Protein AF-A0A1L7WSB8-F1 (afdb_monomer)

InterPro domains:
  IPR008427 Extracellular membrane protein, CFEM domain [PF05730] (36-94)
  IPR008427 Extracellular membrane protein, CFEM domain [PF05730] (126-187)
  IPR008427 Extracellular membrane protein, CFEM domain [PS52012] (100-213)

Organism: NCBI:txid576137

Solvent-accessible surface area (backbone atoms only — not comparable to full-atom values): 19542 Å² total; per-residue (Å²): 137,85,86,84,82,84,80,83,81,80,81,77,82,74,79,77,73,81,77,71,80,80,69,64,62,64,62,86,73,38,89,79,74,56,57,68,54,46,46,66,71,20,50,54,56,47,35,76,75,41,102,30,56,85,62,37,62,63,47,54,24,52,33,48,72,58,45,35,50,39,27,34,37,24,42,76,76,32,66,86,48,50,48,63,48,47,54,45,50,40,53,56,21,48,75,72,76,36,64,48,52,52,54,60,63,54,31,33,49,46,21,58,50,49,60,63,63,44,32,87,66,43,48,69,79,42,59,65,47,36,22,78,72,14,48,57,56,47,38,63,71,64,71,35,54,73,59,37,49,64,51,59,30,50,34,46,68,55,48,41,53,32,26,17,39,25,35,58,60,36,60,76,77,53,53,62,54,48,49,53,52,50,47,52,48,28,40,48,62,60,57,39,61,60,53,58,54,72,68,54,38,52,52,31,10,58,64,33,52,62,79,71,77,76,75,80,77,80,74,88,75,88,82,84,84,89,85,92,78,94,74,93,75,88,80,81,83,80,83,79,84,80,82,84,88,83,87,88,81,87,83,90,79,89,79,90,78,89,85,79,90,81,81,85,81,91,79,88,79,80,93,78,91,79,87,80,76,94,80,82,90,78,83,93,79,87,82,84,77,89,90,83,65,71,72,65,58,59,60,56,57,64,64,64,75,75,115

Secondary structure (DSSP, 8-state):
------------------------GGGGG-BTTB-HHIIIIIIHHHHHHSS--TT-HHHHHH-HHHHHHHHHHHHHHSTTTHHHHHHHHHHHHHHTT---SS-HHHHHHHTTHHHHTTSTTGGGGS-HHHIIIIIHHHHHHTT--TT-HHHHHH-HHHHHHHHHHHHHHS-HHHHHHHHHHHHHHHHHTT-PPPSS-HHHHHHHHHHHT--------------------------------------------------------------------S-------------SSHHHHHHHHHHHTT-

Sequence (307 aa):
MRATAQVLAVAALFSVAN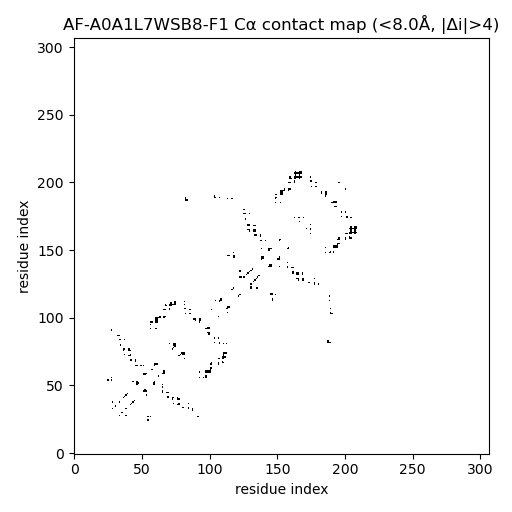SAPATDPTSFWQSGFYDTCAITNCFVPITNSYPCEINDNSCVCTTSGFVSQVASCLATSCSPIVASTYNTYSSNCASTGYGLALTKTQFLSAAGALETWLSANFWNFYPACANTGCLSPLTAESGCDISNNECVCSNATLMTSMAGCIGKACSSTSISGTYSLYQTACSSNGGYSIALTSAQWEAAAGSGSGSGTVTSSIASSSGSTVVQVAGTSKTTSAGTTFSTPVPSSADTSASSSTTAQNSTPSTTPSSGGGGFTEDQKIALGVGLGMGLPAIVLAAVGICYKRN

Structure (mmCIF, N/CA/C/O backbone):
data_AF-A0A1L7WSB8-F1
#
_entry.id   AF-A0A1L7WSB8-F1
#
loop_
_atom_site.group_PDB
_atom_site.id
_atom_site.type_symbol
_atom_site.label_atom_id
_atom_site.label_alt_id
_atom_site.label_comp_id
_atom_site.label_asym_id
_atom_site.label_entity_id
_atom_site.label_seq_id
_atom_site.pdbx_PDB_ins_code
_atom_site.Cartn_x
_atom_site.Cartn_y
_atom_site.Cartn_z
_atom_site.occupancy
_atom_site.B_iso_or_equiv
_atom_site.auth_seq_id
_atom_site.auth_comp_id
_atom_site.auth_asym_id
_atom_site.auth_atom_id
_atom_site.pdbx_PDB_model_num
ATOM 1 N N . MET A 1 1 ? 44.223 -45.015 -29.137 1.00 39.81 1 MET A N 1
ATOM 2 C CA . MET A 1 1 ? 43.339 -44.628 -30.258 1.00 39.81 1 MET A CA 1
ATOM 3 C C . MET A 1 1 ? 41.894 -44.688 -29.784 1.00 39.81 1 MET A C 1
ATOM 5 O O . MET A 1 1 ? 41.527 -45.685 -29.186 1.00 39.81 1 MET A O 1
ATOM 9 N N . ARG A 1 2 ? 41.139 -43.615 -30.068 1.00 38.44 2 ARG A N 1
ATOM 10 C CA . ARG A 1 2 ? 39.679 -43.416 -29.936 1.00 38.44 2 ARG A CA 1
ATOM 11 C C . ARG A 1 2 ? 39.066 -43.454 -28.527 1.00 38.44 2 ARG A C 1
ATOM 13 O O . ARG A 1 2 ? 38.568 -44.472 -28.072 1.00 38.44 2 ARG A O 1
ATOM 20 N N . ALA A 1 3 ? 39.017 -42.269 -27.915 1.00 40.44 3 ALA A N 1
ATOM 21 C CA . ALA A 1 3 ? 37.996 -41.897 -26.941 1.00 40.44 3 ALA A CA 1
ATOM 22 C C . ALA A 1 3 ? 36.768 -41.363 -27.704 1.00 40.44 3 ALA A C 1
ATOM 24 O O . ALA A 1 3 ? 36.882 -40.413 -28.477 1.00 40.44 3 ALA A O 1
ATOM 25 N N . THR A 1 4 ? 35.615 -42.003 -27.534 1.00 51.44 4 THR A N 1
ATOM 26 C CA . THR A 1 4 ? 34.315 -41.558 -28.055 1.00 51.44 4 THR A CA 1
ATOM 27 C C . THR A 1 4 ? 33.678 -40.591 -27.061 1.00 51.44 4 THR A C 1
ATOM 29 O O . THR A 1 4 ? 33.310 -40.989 -25.960 1.00 51.44 4 THR A O 1
ATOM 32 N N . ALA A 1 5 ? 33.557 -39.324 -27.456 1.00 43.62 5 ALA A N 1
ATOM 33 C CA . ALA A 1 5 ? 32.806 -38.303 -26.737 1.00 43.62 5 ALA A CA 1
ATOM 34 C C . ALA A 1 5 ? 31.305 -38.449 -27.040 1.00 43.62 5 ALA A C 1
ATOM 36 O O . ALA A 1 5 ? 30.899 -38.416 -28.201 1.00 43.62 5 ALA A O 1
ATOM 37 N N . GLN A 1 6 ? 30.486 -38.609 -26.000 1.00 46.06 6 GLN A N 1
ATOM 38 C CA . GLN A 1 6 ? 29.035 -38.457 -26.086 1.00 46.06 6 GLN A CA 1
ATOM 39 C C . GLN A 1 6 ? 28.695 -36.971 -25.945 1.00 46.06 6 GLN A C 1
ATOM 41 O O . GLN A 1 6 ? 28.886 -36.380 -24.886 1.00 46.06 6 GLN A O 1
ATOM 46 N N . VAL A 1 7 ? 28.202 -36.366 -27.025 1.00 38.94 7 VAL A N 1
ATOM 47 C CA . VAL A 1 7 ? 27.573 -35.043 -27.005 1.00 38.94 7 VAL A CA 1
ATOM 48 C C . VAL A 1 7 ? 26.094 -35.260 -26.691 1.00 38.94 7 VAL A C 1
ATOM 50 O O . VAL A 1 7 ? 25.344 -35.744 -27.536 1.00 38.94 7 VAL A O 1
ATOM 53 N N . LEU A 1 8 ? 25.683 -34.945 -25.461 1.00 40.56 8 LEU A N 1
ATOM 54 C CA . LEU A 1 8 ? 24.271 -34.842 -25.096 1.00 40.56 8 LEU A CA 1
ATOM 55 C C . LEU A 1 8 ? 23.706 -33.559 -25.723 1.00 40.56 8 LEU A C 1
ATOM 57 O O . LEU A 1 8 ? 24.042 -32.452 -25.305 1.00 40.56 8 LEU A O 1
ATOM 61 N N . ALA A 1 9 ? 22.846 -33.711 -26.726 1.00 38.00 9 ALA A N 1
ATOM 62 C CA . ALA A 1 9 ? 22.017 -32.633 -27.242 1.00 38.00 9 ALA A CA 1
ATOM 63 C C . ALA A 1 9 ? 20.817 -32.433 -26.301 1.00 38.00 9 ALA A C 1
ATOM 65 O O . ALA A 1 9 ? 19.859 -33.204 -26.329 1.00 38.00 9 ALA A O 1
ATOM 66 N N . VAL A 1 10 ? 20.872 -31.404 -25.454 1.00 36.22 10 VAL A N 1
ATOM 67 C CA . VAL A 1 10 ? 19.691 -30.893 -24.748 1.00 36.22 10 VAL A CA 1
ATOM 68 C C . VAL A 1 10 ? 18.940 -30.004 -25.734 1.00 36.22 10 VAL A C 1
ATOM 70 O O . VAL A 1 10 ? 19.294 -28.847 -25.947 1.00 36.22 10 VAL A O 1
ATOM 73 N N . ALA A 1 11 ? 17.927 -30.573 -26.385 1.00 35.28 11 ALA A N 1
ATOM 74 C CA . ALA A 1 11 ? 16.955 -29.814 -27.154 1.00 35.28 11 ALA A CA 1
ATOM 75 C C . ALA A 1 11 ? 16.136 -28.954 -26.179 1.00 35.28 11 ALA A C 1
ATOM 77 O O . ALA A 1 11 ? 15.237 -29.444 -25.497 1.00 35.28 11 ALA A O 1
ATOM 78 N N . ALA A 1 12 ? 16.484 -27.671 -26.087 1.00 38.62 12 ALA A N 1
ATOM 79 C CA . ALA A 1 12 ? 15.650 -26.675 -25.441 1.00 38.62 12 ALA A CA 1
ATOM 80 C C . ALA A 1 12 ? 14.353 -26.534 -26.251 1.00 38.62 12 ALA A C 1
ATOM 82 O O . ALA A 1 12 ? 14.345 -25.988 -27.355 1.00 38.62 12 ALA A O 1
ATOM 83 N N . LEU A 1 13 ? 13.260 -27.052 -25.694 1.00 34.59 13 LEU A N 1
ATOM 84 C CA . LEU A 1 13 ? 11.897 -26.702 -26.074 1.00 34.59 13 LEU A CA 1
ATOM 85 C C . LEU A 1 13 ? 11.682 -25.220 -25.740 1.00 34.59 13 LEU A C 1
ATOM 87 O O . LEU A 1 13 ? 11.196 -24.875 -24.667 1.00 34.59 13 LEU A O 1
ATOM 91 N N . PHE A 1 14 ? 12.074 -24.332 -26.652 1.00 34.50 14 PHE A N 1
ATOM 92 C CA . PHE A 1 14 ? 11.535 -22.981 -26.675 1.00 34.50 14 PHE A CA 1
ATOM 93 C C . PHE A 1 14 ? 10.096 -23.085 -27.171 1.00 34.50 14 PHE A C 1
ATOM 95 O O . PHE A 1 14 ? 9.837 -23.233 -28.365 1.00 34.50 14 PHE A O 1
ATOM 102 N N . SER A 1 15 ? 9.154 -23.043 -26.233 1.00 35.56 15 SER A N 1
ATOM 103 C CA . SER A 1 15 ? 7.763 -22.725 -26.525 1.00 35.56 15 SER A CA 1
ATOM 104 C C . SER A 1 15 ? 7.739 -21.352 -27.190 1.00 35.56 15 SER A C 1
ATOM 106 O O . SER A 1 15 ? 7.905 -20.329 -26.529 1.00 35.56 15 SER A O 1
ATOM 108 N N . VAL A 1 16 ? 7.579 -21.335 -28.512 1.00 35.06 16 VAL A N 1
ATOM 109 C CA . VAL A 1 16 ? 7.276 -20.126 -29.273 1.00 35.06 16 VAL A CA 1
ATOM 110 C C . VAL A 1 16 ? 5.897 -19.673 -28.809 1.00 35.06 16 VAL A C 1
ATOM 112 O O . VAL A 1 16 ? 4.874 -20.210 -29.233 1.00 35.06 16 VAL A O 1
ATOM 115 N N . ALA A 1 17 ? 5.872 -18.739 -27.859 1.00 39.44 17 ALA A N 1
ATOM 116 C CA . ALA A 1 17 ? 4.667 -18.013 -27.515 1.00 39.44 17 ALA A CA 1
ATOM 117 C C . ALA A 1 17 ? 4.217 -17.282 -28.781 1.00 39.44 17 ALA A C 1
ATOM 119 O O . ALA A 1 17 ? 4.927 -16.436 -29.324 1.00 39.44 17 ALA A O 1
ATOM 120 N N . ASN A 1 18 ? 3.058 -17.699 -29.276 1.00 35.88 18 ASN A N 1
ATOM 121 C CA . ASN A 1 18 ? 2.396 -17.157 -30.444 1.00 35.88 18 ASN A CA 1
ATOM 122 C C . ASN A 1 18 ? 2.211 -15.648 -30.221 1.00 35.88 18 ASN A C 1
ATOM 124 O O . ASN A 1 18 ? 1.399 -15.235 -29.393 1.00 35.88 18 ASN A O 1
ATOM 128 N N . SER A 1 19 ? 3.024 -14.831 -30.886 1.00 40.69 19 SER A N 1
ATOM 129 C CA . SER A 1 19 ? 2.984 -13.379 -30.756 1.00 40.69 19 SER A CA 1
ATOM 130 C C . SER A 1 19 ? 1.707 -12.901 -31.435 1.00 40.69 19 SER A C 1
ATOM 132 O O . SER A 1 19 ? 1.607 -12.910 -32.663 1.00 40.69 19 SER A O 1
ATOM 134 N N . ALA A 1 20 ? 0.696 -12.538 -30.646 1.00 41.41 20 ALA A N 1
ATOM 135 C CA . ALA A 1 20 ? -0.439 -11.794 -31.171 1.00 41.41 20 ALA A CA 1
ATOM 136 C C . ALA A 1 20 ? 0.094 -10.529 -31.880 1.00 41.41 20 ALA A C 1
ATOM 138 O O . ALA A 1 20 ? 1.073 -9.945 -31.403 1.00 41.41 20 ALA A O 1
ATOM 139 N N . PRO A 1 21 ? -0.489 -10.117 -33.021 1.00 44.81 21 PRO A N 1
ATOM 140 C CA . PRO A 1 21 ? -0.050 -8.919 -33.726 1.00 44.81 21 PRO A CA 1
ATOM 141 C C . PRO A 1 21 ? -0.092 -7.735 -32.761 1.00 44.81 21 PRO A C 1
ATOM 143 O O . PRO A 1 21 ? -1.124 -7.485 -32.138 1.00 44.81 21 PRO A O 1
ATOM 146 N N . ALA A 1 22 ? 1.050 -7.061 -32.615 1.00 43.22 22 ALA A N 1
ATOM 147 C CA . ALA A 1 22 ? 1.220 -5.921 -31.731 1.00 43.22 22 ALA A CA 1
ATOM 148 C C . ALA A 1 22 ? 0.172 -4.855 -32.072 1.00 43.22 22 ALA A C 1
ATOM 150 O O . ALA A 1 22 ? 0.270 -4.157 -33.081 1.00 43.22 22 ALA A O 1
ATOM 151 N N . THR A 1 23 ? -0.862 -4.764 -31.240 1.00 48.19 23 THR A N 1
ATOM 152 C CA . THR A 1 23 ? -1.704 -3.577 -31.149 1.00 48.19 23 THR A CA 1
ATOM 153 C C . THR A 1 23 ? -0.789 -2.392 -30.867 1.00 48.19 23 THR A C 1
ATOM 155 O O . THR A 1 23 ? 0.108 -2.516 -30.037 1.00 48.19 23 THR A O 1
ATOM 158 N N . ASP A 1 24 ? -0.998 -1.305 -31.608 1.00 51.50 24 ASP A N 1
ATOM 159 C CA . ASP A 1 24 ? -0.279 -0.029 -31.562 1.00 51.50 24 ASP A CA 1
ATOM 160 C C . ASP A 1 24 ? 0.558 0.182 -30.274 1.00 51.50 24 ASP A C 1
ATOM 162 O O . ASP A 1 24 ? -0.019 0.295 -29.190 1.00 51.50 24 ASP A O 1
ATOM 166 N N . PRO A 1 25 ? 1.903 0.243 -30.364 1.00 50.16 25 PRO A N 1
ATOM 167 C CA . PRO A 1 25 ? 2.802 0.304 -29.207 1.00 50.16 25 PRO A CA 1
ATOM 168 C C . PRO A 1 25 ? 2.581 1.520 -28.294 1.00 50.16 25 PRO A C 1
ATOM 170 O O . PRO A 1 25 ? 3.086 1.552 -27.172 1.00 50.16 25 PRO A O 1
ATOM 173 N N . THR A 1 26 ? 1.805 2.513 -28.734 1.00 56.97 26 THR A N 1
ATOM 174 C CA . THR A 1 26 ? 1.386 3.629 -27.882 1.00 56.97 26 THR A CA 1
ATOM 175 C C . THR A 1 26 ? 0.385 3.218 -26.799 1.00 56.97 26 THR A C 1
ATOM 177 O O . THR A 1 26 ? 0.242 3.936 -25.809 1.00 56.97 26 THR A O 1
ATOM 180 N N . SER A 1 27 ? -0.278 2.060 -26.922 1.00 66.19 27 SER A N 1
ATOM 181 C CA . SER A 1 27 ? -1.353 1.639 -26.016 1.00 66.19 27 SER A CA 1
ATOM 182 C C . SER A 1 27 ? -0.895 1.361 -24.589 1.00 66.19 27 SER A C 1
ATOM 184 O O . SER A 1 27 ? -1.678 1.567 -23.665 1.00 66.19 27 SER A O 1
ATOM 186 N N . PHE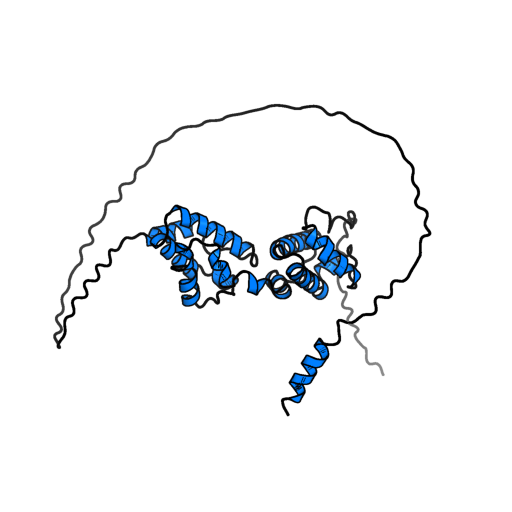 A 1 28 ? 0.355 0.928 -24.386 1.00 73.31 28 PHE A N 1
ATOM 187 C CA . PHE A 1 28 ? 0.851 0.620 -23.041 1.00 73.31 28 PHE A CA 1
ATOM 188 C C . PHE A 1 28 ? 0.868 1.866 -22.149 1.00 73.31 28 PHE A C 1
ATOM 190 O O . PHE A 1 28 ? 0.567 1.773 -20.964 1.00 73.31 28 PHE A O 1
ATOM 197 N N . TRP A 1 29 ? 1.149 3.036 -22.732 1.00 75.88 29 TRP A N 1
ATOM 198 C CA . TRP A 1 29 ? 1.261 4.318 -22.030 1.00 75.88 29 TRP A CA 1
ATOM 199 C C . TRP A 1 29 ? 0.123 5.287 -22.351 1.00 75.88 29 TRP A C 1
ATOM 201 O O . TRP A 1 29 ? 0.240 6.476 -22.054 1.00 75.88 29 TRP A O 1
ATOM 211 N N . GLN A 1 30 ? -0.961 4.814 -22.978 1.00 73.75 30 GLN A N 1
ATOM 212 C CA . GLN A 1 30 ? -2.050 5.687 -23.409 1.00 73.75 30 GLN A CA 1
ATOM 213 C C . GLN A 1 30 ? -2.577 6.532 -22.242 1.00 73.75 30 GLN A C 1
ATOM 215 O O . GLN A 1 30 ? -2.828 6.042 -21.134 1.00 73.75 30 GLN A O 1
ATOM 220 N N . SER A 1 31 ? -2.740 7.829 -22.515 1.00 57.31 31 SER A N 1
ATOM 221 C CA . SER A 1 31 ? -3.278 8.804 -21.573 1.00 57.31 31 SER A CA 1
ATOM 222 C C . SER A 1 31 ? -4.665 8.352 -21.118 1.00 57.31 31 SER A C 1
ATOM 224 O O . SER A 1 31 ? -5.596 8.306 -21.921 1.00 57.31 31 SER A O 1
ATOM 226 N N . GLY A 1 32 ? -4.787 7.988 -19.843 1.00 68.88 32 GLY A N 1
ATOM 227 C CA . GLY A 1 32 ? -6.022 7.475 -19.246 1.00 68.88 32 GLY A CA 1
ATOM 228 C C . GLY A 1 32 ? -5.788 6.383 -18.202 1.00 68.88 32 GLY A C 1
ATOM 229 O O . GLY A 1 32 ? -6.559 6.288 -17.253 1.00 68.88 32 GLY A O 1
ATOM 230 N N . PHE A 1 33 ? -4.705 5.606 -18.327 1.00 79.50 33 PHE A N 1
ATOM 231 C CA . PHE A 1 33 ? -4.360 4.561 -17.348 1.00 79.50 33 PHE A CA 1
ATOM 232 C C . PHE A 1 33 ? -3.376 5.035 -16.278 1.00 79.50 33 PHE A C 1
ATOM 234 O O . PHE A 1 33 ? -3.469 4.634 -15.117 1.00 79.50 33 PHE A O 1
ATOM 241 N N . TYR A 1 34 ? -2.444 5.902 -16.666 1.00 88.12 34 TYR A N 1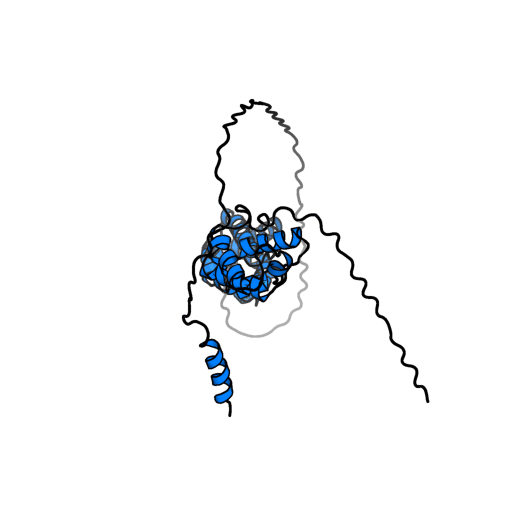
ATOM 242 C CA . TYR A 1 34 ? -1.491 6.520 -15.754 1.00 88.12 34 TYR A CA 1
ATOM 243 C C . TYR A 1 34 ? -1.771 8.008 -15.614 1.00 88.12 34 TYR A C 1
ATOM 245 O O . TYR A 1 34 ? -2.274 8.658 -16.531 1.00 88.12 34 TYR A O 1
ATOM 253 N N . ASP A 1 35 ? -1.397 8.539 -14.457 1.00 89.94 35 ASP A N 1
ATOM 254 C CA . ASP A 1 35 ? -1.408 9.970 -14.203 1.00 89.94 35 ASP A CA 1
ATOM 255 C C . ASP A 1 35 ? -0.429 10.696 -15.141 1.00 89.94 35 ASP A C 1
ATOM 257 O O . ASP A 1 35 ? 0.677 10.213 -15.416 1.00 89.94 35 ASP A O 1
ATOM 261 N N . THR A 1 36 ? -0.818 11.883 -15.609 1.00 90.56 36 THR A N 1
ATOM 262 C CA . THR A 1 36 ? -0.004 12.714 -16.506 1.00 90.56 36 THR A CA 1
ATOM 263 C C . THR A 1 36 ? 1.377 13.016 -15.920 1.00 90.56 36 THR A C 1
ATOM 265 O O . THR A 1 36 ? 2.358 13.072 -16.668 1.00 90.56 36 THR A O 1
ATOM 268 N N . CYS A 1 37 ? 1.486 13.161 -14.594 1.00 92.75 37 CYS A N 1
ATOM 269 C CA . CYS A 1 37 ? 2.760 13.339 -13.909 1.00 92.75 37 CYS A CA 1
ATOM 270 C C . CYS A 1 37 ? 3.670 12.125 -14.101 1.00 92.75 37 CYS A C 1
ATOM 272 O O . CYS A 1 37 ? 4.826 12.286 -14.490 1.00 92.75 37 CYS A O 1
ATOM 274 N N . ALA A 1 38 ? 3.147 10.916 -13.870 1.00 93.25 38 ALA A N 1
ATOM 275 C CA . ALA A 1 38 ? 3.918 9.680 -13.973 1.00 93.25 38 ALA A CA 1
ATOM 276 C C . ALA A 1 38 ? 4.500 9.501 -15.379 1.00 93.25 38 ALA A C 1
ATOM 278 O O . ALA A 1 38 ? 5.685 9.196 -15.527 1.00 93.25 38 ALA A O 1
ATOM 279 N N . ILE A 1 39 ? 3.682 9.732 -16.411 1.00 91.12 39 ILE A N 1
ATOM 280 C CA . ILE A 1 39 ? 4.107 9.606 -17.811 1.00 91.12 39 ILE A CA 1
ATOM 281 C C . ILE A 1 39 ? 5.188 10.642 -18.135 1.00 91.12 39 ILE A C 1
ATOM 283 O O . ILE A 1 39 ? 6.279 10.284 -18.578 1.00 91.12 39 ILE A O 1
ATOM 287 N N . THR A 1 40 ? 4.886 11.919 -17.891 1.00 91.69 40 THR A N 1
ATOM 288 C CA . THR A 1 40 ? 5.697 13.042 -18.384 1.00 91.69 40 THR A CA 1
ATOM 289 C C . THR A 1 40 ? 7.011 13.185 -17.625 1.00 91.69 40 THR A C 1
ATOM 291 O O . THR A 1 40 ? 8.046 13.439 -18.235 1.00 91.69 40 THR A O 1
ATOM 294 N N . ASN A 1 41 ? 6.983 13.014 -16.302 1.00 94.75 41 ASN A N 1
ATOM 295 C CA . ASN A 1 41 ? 8.139 13.293 -15.451 1.00 94.75 41 ASN A CA 1
ATOM 296 C C . ASN A 1 41 ? 8.984 12.053 -15.160 1.00 94.75 41 ASN A C 1
ATOM 298 O O . ASN A 1 41 ? 10.157 12.204 -14.833 1.00 94.75 41 ASN A O 1
ATOM 302 N N . CYS A 1 42 ? 8.417 10.847 -15.280 1.00 95.00 42 CYS A N 1
ATOM 303 C CA . CYS A 1 42 ? 9.111 9.621 -14.891 1.00 95.00 42 CYS A CA 1
ATOM 304 C C . CYS A 1 42 ? 9.264 8.625 -16.032 1.00 95.00 42 CYS A C 1
ATOM 306 O O . CYS A 1 42 ? 10.392 8.353 -16.433 1.00 95.00 42 CYS A O 1
ATOM 308 N N . PHE A 1 43 ? 8.175 8.094 -16.587 1.00 92.94 43 PHE A N 1
ATOM 309 C CA . PHE A 1 43 ? 8.282 7.025 -17.583 1.00 92.94 43 PHE A CA 1
ATOM 310 C C . PHE A 1 43 ? 9.066 7.464 -18.827 1.00 92.94 43 PHE A C 1
ATOM 312 O O . PHE A 1 43 ? 10.066 6.829 -19.154 1.00 92.94 43 PHE A O 1
ATOM 319 N N . VAL A 1 44 ? 8.690 8.582 -19.458 1.00 91.62 44 VAL A N 1
ATOM 320 C CA . VAL A 1 44 ? 9.344 9.059 -20.692 1.00 91.62 44 VAL A CA 1
ATOM 321 C C . VAL A 1 44 ? 10.823 9.439 -20.475 1.00 91.62 44 VAL A C 1
ATOM 323 O O . VAL A 1 44 ? 11.678 8.978 -21.241 1.00 91.62 44 VAL A O 1
ATOM 326 N N . PRO A 1 45 ? 11.199 10.225 -19.445 1.00 93.44 45 PRO A N 1
ATOM 327 C CA . PRO A 1 45 ? 12.608 10.547 -19.206 1.00 93.44 45 PRO A CA 1
ATOM 328 C C . PRO A 1 45 ? 13.475 9.323 -18.884 1.00 93.44 45 PRO A C 1
ATOM 330 O O . PRO A 1 45 ? 14.633 9.254 -19.305 1.00 93.44 45 PRO A O 1
ATOM 333 N N . ILE A 1 46 ? 12.926 8.334 -18.173 1.00 93.81 46 ILE A N 1
ATOM 334 C CA . ILE A 1 46 ? 13.671 7.122 -17.816 1.00 93.81 46 ILE A CA 1
ATOM 335 C C . ILE A 1 46 ? 13.857 6.228 -19.044 1.00 93.81 46 ILE A C 1
ATOM 337 O O . ILE A 1 46 ? 14.958 5.728 -19.250 1.00 93.81 46 ILE A O 1
ATOM 341 N N . THR A 1 47 ? 12.860 6.094 -19.926 1.00 91.19 47 THR A N 1
ATOM 342 C CA . THR A 1 47 ? 13.042 5.356 -21.193 1.00 91.19 47 THR A CA 1
ATOM 343 C C . THR A 1 47 ? 14.102 5.987 -22.094 1.00 91.19 47 THR A C 1
ATOM 345 O O . THR A 1 47 ? 14.801 5.276 -22.801 1.00 91.19 47 THR A O 1
ATOM 348 N N . ASN A 1 48 ? 14.302 7.308 -22.025 1.00 89.88 48 ASN A N 1
ATOM 349 C CA . ASN A 1 48 ? 15.354 7.983 -22.795 1.00 89.88 48 ASN A CA 1
ATOM 350 C C . ASN A 1 48 ? 16.768 7.788 -22.218 1.00 89.88 48 ASN A C 1
ATOM 352 O O . ASN A 1 48 ? 17.753 8.043 -22.908 1.00 89.88 48 ASN A O 1
ATOM 356 N N . SER A 1 49 ? 16.884 7.383 -20.951 1.00 91.00 49 SER A N 1
ATOM 357 C CA . SER A 1 49 ? 18.165 7.213 -20.247 1.00 91.00 49 SER A CA 1
ATOM 358 C C . SER A 1 49 ? 18.509 5.752 -19.939 1.00 91.00 49 SER A C 1
ATOM 360 O O . SER A 1 49 ? 19.609 5.466 -19.463 1.00 91.00 49 SER A O 1
ATOM 362 N N . TYR A 1 50 ? 17.604 4.822 -20.243 1.00 91.69 50 TYR A N 1
ATOM 363 C CA . TYR A 1 50 ? 17.755 3.391 -20.012 1.00 91.69 50 TYR A CA 1
ATOM 364 C C . TYR A 1 50 ? 17.661 2.623 -21.341 1.00 91.69 50 TYR A C 1
ATOM 366 O O . TYR A 1 50 ? 16.904 3.038 -22.213 1.00 91.69 50 TYR A O 1
ATOM 374 N N . PRO A 1 51 ? 18.368 1.492 -21.531 1.00 91.75 51 PRO A N 1
ATOM 375 C CA . PRO A 1 51 ? 18.303 0.692 -22.763 1.00 91.75 51 PRO A CA 1
ATOM 376 C C . PRO A 1 51 ? 16.990 -0.108 -22.915 1.00 91.75 51 PRO A C 1
ATOM 378 O O . PRO A 1 51 ? 17.008 -1.230 -23.409 1.00 91.75 51 PRO A O 1
ATOM 381 N N . CYS A 1 52 ? 15.862 0.443 -22.465 1.00 89.38 52 CYS A N 1
ATOM 382 C CA . CYS A 1 52 ? 14.529 -0.089 -22.722 1.00 89.38 52 CYS A CA 1
ATOM 383 C C . CYS A 1 52 ? 13.778 0.909 -23.596 1.00 89.38 52 CYS A C 1
ATOM 385 O O . CYS A 1 52 ? 13.478 2.016 -23.145 1.00 89.38 52 CYS A O 1
ATOM 387 N N . GLU A 1 53 ? 13.453 0.514 -24.826 1.00 87.44 53 GLU A N 1
ATOM 388 C CA . GLU A 1 53 ? 12.541 1.309 -25.640 1.00 87.44 53 GLU A CA 1
ATOM 389 C C . GLU A 1 53 ? 11.152 1.324 -24.984 1.00 87.44 53 GLU A C 1
ATOM 391 O O . GLU A 1 53 ? 10.709 0.339 -24.393 1.00 87.44 53 GLU A O 1
ATOM 396 N N . ILE A 1 54 ? 10.453 2.456 -25.071 1.00 81.44 54 ILE A N 1
ATOM 397 C CA . ILE A 1 54 ? 9.162 2.657 -24.395 1.00 81.44 54 ILE A CA 1
ATOM 398 C C . ILE A 1 54 ? 8.078 1.668 -24.863 1.00 81.44 54 ILE A C 1
ATOM 400 O O . ILE A 1 54 ? 7.152 1.357 -24.123 1.00 81.44 54 ILE A O 1
ATOM 404 N N . ASN A 1 55 ? 8.202 1.159 -26.083 1.00 84.88 55 ASN A N 1
ATOM 405 C CA . ASN A 1 55 ? 7.334 0.164 -26.709 1.00 84.88 55 ASN A CA 1
ATOM 406 C C . ASN A 1 55 ? 7.745 -1.291 -26.419 1.00 84.88 55 ASN A C 1
ATOM 408 O O . ASN A 1 55 ? 7.001 -2.209 -26.772 1.00 84.88 55 ASN A O 1
ATOM 412 N N . ASP A 1 56 ? 8.899 -1.527 -25.792 1.00 92.19 56 ASP A N 1
ATOM 413 C CA . ASP A 1 56 ? 9.327 -2.863 -25.392 1.00 92.19 56 ASP A CA 1
ATOM 414 C C . ASP A 1 56 ? 8.725 -3.218 -24.027 1.00 92.19 56 ASP A C 1
ATOM 416 O O . ASP A 1 56 ? 9.350 -3.071 -22.972 1.00 92.19 56 ASP A O 1
ATOM 420 N N . ASN A 1 57 ? 7.482 -3.712 -24.066 1.00 91.25 57 ASN A N 1
ATOM 421 C CA . ASN A 1 57 ? 6.737 -4.143 -22.881 1.00 91.25 57 ASN A CA 1
ATOM 422 C C . ASN A 1 57 ? 7.502 -5.196 -22.064 1.00 91.25 57 ASN A C 1
ATOM 424 O O . ASN A 1 57 ? 7.399 -5.201 -20.840 1.00 91.25 57 ASN A O 1
ATOM 428 N N . SER A 1 58 ? 8.308 -6.052 -22.709 1.00 95.06 58 SER A N 1
ATOM 429 C CA . SER A 1 58 ? 9.155 -6.997 -21.979 1.00 95.06 58 SER A CA 1
ATOM 430 C C . SER A 1 58 ? 10.199 -6.232 -21.177 1.00 95.06 58 SER A C 1
ATOM 432 O O . SER A 1 58 ? 10.290 -6.415 -19.966 1.00 95.06 58 SER A O 1
ATOM 434 N N . CYS A 1 59 ? 10.963 -5.347 -21.820 1.00 95.38 59 CYS A N 1
ATOM 435 C CA . CYS A 1 59 ? 12.045 -4.622 -21.159 1.00 95.38 59 CYS A CA 1
ATOM 436 C C . CYS A 1 59 ? 11.536 -3.751 -20.007 1.00 95.38 59 CYS A C 1
ATOM 438 O O . CYS A 1 59 ? 12.066 -3.850 -18.896 1.00 95.38 59 CYS A O 1
ATOM 440 N N . VAL A 1 60 ? 10.486 -2.952 -20.227 1.00 95.19 60 VAL A N 1
ATOM 441 C CA . VAL A 1 60 ? 9.949 -2.046 -19.196 1.00 95.19 60 VAL A CA 1
ATOM 442 C C . VAL A 1 60 ? 9.365 -2.822 -18.010 1.00 95.19 60 VAL A C 1
ATOM 444 O O . VAL A 1 60 ? 9.590 -2.437 -16.861 1.00 95.19 60 VAL A O 1
ATOM 447 N N . CYS A 1 61 ? 8.700 -3.957 -18.256 1.00 96.25 61 CYS A N 1
ATOM 448 C CA . CYS A 1 61 ? 8.103 -4.768 -17.198 1.00 96.25 61 CYS A CA 1
ATOM 449 C C . CYS A 1 61 ? 9.126 -5.617 -16.443 1.00 96.25 61 CYS A C 1
ATOM 451 O O . CYS A 1 61 ? 9.048 -5.690 -15.220 1.00 96.25 61 CYS A O 1
ATOM 453 N N . THR A 1 62 ? 10.082 -6.257 -17.125 1.00 96.38 62 THR A N 1
ATOM 454 C CA . THR A 1 62 ? 10.954 -7.273 -16.506 1.00 96.38 62 THR A CA 1
ATOM 455 C C . THR A 1 62 ? 12.315 -6.743 -16.056 1.00 96.38 62 THR A C 1
ATOM 457 O O . THR A 1 62 ? 13.026 -7.438 -15.329 1.00 96.38 62 THR A O 1
ATOM 460 N N . THR A 1 63 ? 12.691 -5.513 -16.420 1.00 97.19 63 THR A N 1
ATOM 461 C CA . THR A 1 63 ? 13.993 -4.952 -16.033 1.00 97.19 63 THR A CA 1
ATOM 462 C C . THR A 1 63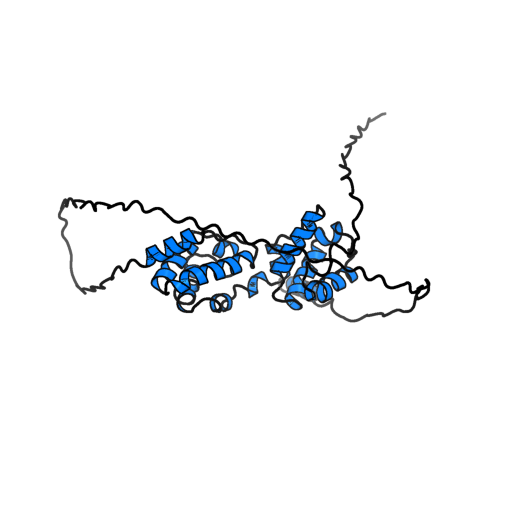 ? 13.916 -4.213 -14.701 1.00 97.19 63 THR A C 1
ATOM 464 O O . THR A 1 63 ? 13.497 -3.059 -14.622 1.00 97.19 63 THR A O 1
ATOM 467 N N . SER A 1 64 ? 14.378 -4.860 -13.629 1.00 96.19 64 SER A N 1
ATOM 468 C CA . SER A 1 64 ? 14.316 -4.326 -12.258 1.00 96.19 64 SER A CA 1
ATOM 469 C C . SER A 1 64 ? 14.958 -2.944 -12.098 1.00 96.19 64 SER A C 1
ATOM 471 O O . SER A 1 64 ? 14.417 -2.103 -11.382 1.00 96.19 64 SER A O 1
ATOM 473 N N . GLY A 1 65 ? 16.067 -2.673 -12.794 1.00 96.19 65 GLY A N 1
ATOM 474 C CA . GLY A 1 65 ? 16.732 -1.368 -12.765 1.00 96.19 65 GLY A CA 1
ATOM 475 C C . GLY A 1 65 ? 15.878 -0.236 -13.348 1.00 96.19 65 GLY A C 1
ATOM 476 O O . GLY A 1 65 ? 15.857 0.855 -12.782 1.00 96.19 65 GLY A O 1
ATOM 477 N N . PHE A 1 66 ? 15.125 -0.507 -14.419 1.00 96.06 66 PHE A N 1
ATOM 478 C CA . PHE A 1 66 ? 14.162 0.439 -14.986 1.00 96.06 66 PHE A CA 1
ATOM 479 C C . PHE A 1 66 ? 13.011 0.689 -14.004 1.00 96.06 66 PHE A C 1
ATOM 481 O O . PHE A 1 66 ? 12.747 1.826 -13.613 1.00 96.06 66 PHE A O 1
ATOM 488 N N . VAL A 1 67 ? 12.378 -0.391 -13.531 1.00 96.62 67 VAL A N 1
ATOM 489 C CA . VAL A 1 67 ? 11.229 -0.329 -12.615 1.00 96.62 67 VAL A CA 1
ATOM 490 C C . VAL A 1 67 ? 11.591 0.386 -11.302 1.00 96.62 67 VAL A C 1
ATOM 492 O O . VAL A 1 67 ? 10.799 1.176 -10.790 1.00 96.62 67 VAL A O 1
ATOM 495 N N . SER A 1 68 ? 12.805 0.182 -10.781 1.00 95.25 68 SER A N 1
ATOM 496 C CA . SER A 1 68 ? 13.302 0.867 -9.581 1.00 95.25 68 SER A CA 1
ATOM 497 C C . SER A 1 68 ? 13.517 2.368 -9.795 1.00 95.25 68 SER A C 1
ATOM 499 O O . SER A 1 68 ? 13.221 3.152 -8.894 1.00 95.25 68 SER A O 1
ATOM 501 N N . GLN A 1 69 ? 14.027 2.788 -10.959 1.00 95.62 69 GLN A N 1
ATOM 502 C CA . GLN A 1 69 ? 14.184 4.215 -11.266 1.00 95.62 69 GLN A CA 1
ATOM 503 C C . GLN A 1 69 ? 12.831 4.903 -11.412 1.00 95.62 69 GLN A C 1
ATOM 505 O O . GLN A 1 69 ? 12.648 6.005 -10.896 1.00 95.62 69 GLN A O 1
ATOM 510 N N . VAL A 1 70 ? 11.865 4.233 -12.048 1.00 95.69 70 VAL A N 1
ATOM 511 C CA . VAL A 1 70 ? 10.488 4.731 -12.150 1.00 95.69 70 VAL A CA 1
ATOM 512 C C . VAL A 1 70 ? 9.915 4.950 -10.756 1.00 95.69 70 VAL A C 1
ATOM 514 O O . VAL A 1 70 ? 9.421 6.036 -10.467 1.00 95.69 70 VAL A O 1
ATOM 517 N N . ALA A 1 71 ? 10.029 3.956 -9.875 1.00 94.88 71 ALA A N 1
ATOM 518 C CA . ALA A 1 71 ? 9.546 4.056 -8.504 1.00 94.88 71 ALA A CA 1
ATOM 519 C C . ALA A 1 71 ? 10.152 5.257 -7.755 1.00 94.88 71 ALA A C 1
ATOM 521 O O . ALA A 1 71 ? 9.421 6.055 -7.164 1.00 94.88 71 ALA A O 1
ATOM 522 N N . SER A 1 72 ? 11.476 5.421 -7.830 1.00 93.25 72 SER A N 1
ATOM 523 C CA . SER A 1 72 ? 12.199 6.531 -7.197 1.00 93.25 72 SER A CA 1
ATOM 524 C C . SER A 1 72 ? 11.788 7.899 -7.761 1.00 93.25 72 SER A C 1
ATOM 526 O O . SER A 1 72 ? 11.549 8.848 -7.009 1.00 93.25 72 SER A O 1
ATOM 528 N N . CYS A 1 73 ? 11.615 8.001 -9.081 1.00 95.19 73 CYS A N 1
ATOM 529 C CA . CYS A 1 73 ? 11.130 9.226 -9.709 1.00 95.19 73 CYS A CA 1
ATOM 530 C C . CYS A 1 73 ? 9.703 9.569 -9.268 1.00 95.19 73 CYS A C 1
ATOM 532 O O . CYS A 1 73 ? 9.427 10.713 -8.909 1.00 95.19 73 CYS A O 1
ATOM 534 N N . LEU A 1 74 ? 8.796 8.588 -9.238 1.00 93.69 74 LEU A N 1
ATOM 535 C CA . LEU A 1 74 ? 7.402 8.822 -8.855 1.00 93.69 74 LEU A CA 1
ATOM 536 C C . LEU A 1 74 ? 7.291 9.382 -7.440 1.00 93.69 74 LEU A C 1
ATOM 538 O O . LEU A 1 74 ? 6.462 10.250 -7.191 1.00 93.69 74 LEU A O 1
ATOM 542 N N . ALA A 1 75 ? 8.138 8.927 -6.523 1.00 87.88 75 ALA A N 1
ATOM 543 C CA . ALA A 1 75 ? 8.142 9.446 -5.164 1.00 87.88 75 ALA A CA 1
ATOM 544 C C . ALA A 1 75 ? 8.604 10.896 -5.059 1.00 87.88 75 ALA A C 1
ATOM 546 O O . ALA A 1 75 ? 8.064 11.659 -4.261 1.00 87.88 75 ALA A O 1
ATOM 547 N N . THR A 1 76 ? 9.603 11.275 -5.853 1.00 87.12 76 THR A N 1
ATOM 548 C CA . THR A 1 76 ? 10.195 12.617 -5.797 1.00 87.12 76 THR A CA 1
ATOM 549 C C . THR A 1 76 ? 9.386 13.638 -6.586 1.00 87.12 76 THR A C 1
ATOM 551 O O . THR A 1 76 ? 9.275 14.785 -6.164 1.00 87.12 76 THR A O 1
ATOM 554 N N . SER A 1 77 ? 8.798 13.217 -7.706 1.00 91.75 77 SER A N 1
ATOM 555 C CA . SER A 1 77 ? 8.187 14.117 -8.689 1.00 91.75 77 SER A CA 1
ATOM 556 C C . SER A 1 77 ? 6.662 14.027 -8.735 1.00 91.75 77 SER A C 1
ATOM 558 O O . SER A 1 77 ? 6.020 14.972 -9.181 1.00 91.75 77 SER A O 1
ATOM 560 N N . CYS A 1 78 ? 6.076 12.917 -8.272 1.00 87.25 78 CYS A N 1
ATOM 561 C CA . CYS A 1 78 ? 4.648 12.618 -8.406 1.00 87.25 78 CYS A CA 1
ATOM 562 C C . CYS A 1 78 ? 4.020 12.067 -7.111 1.00 87.25 78 CYS A C 1
ATOM 564 O O . CYS A 1 78 ? 3.080 11.280 -7.152 1.00 87.25 78 CYS A O 1
ATOM 566 N N . SER A 1 79 ? 4.506 12.433 -5.924 1.00 80.19 79 SER A N 1
ATOM 567 C CA . SER A 1 79 ? 3.808 12.045 -4.687 1.00 80.19 79 SER A CA 1
ATOM 568 C C . SER A 1 79 ? 2.406 12.687 -4.657 1.00 80.19 79 SER A C 1
ATOM 570 O O . SER A 1 79 ? 2.315 13.885 -4.937 1.00 80.19 79 SER A O 1
ATOM 572 N N . PRO A 1 80 ? 1.307 11.952 -4.356 1.00 68.75 80 PRO A N 1
ATOM 573 C CA . PRO A 1 80 ? 1.228 10.641 -3.687 1.00 68.75 80 PRO A CA 1
ATOM 574 C C . PRO A 1 80 ? 0.856 9.424 -4.574 1.00 68.75 80 PRO A C 1
ATOM 576 O O . PRO A 1 80 ? 0.451 8.388 -4.045 1.00 68.75 80 PRO A O 1
ATOM 579 N N . ILE A 1 81 ? 0.976 9.482 -5.905 1.00 82.12 81 ILE A N 1
ATOM 580 C CA . ILE A 1 81 ? 0.408 8.452 -6.810 1.00 82.12 81 ILE A CA 1
ATOM 581 C C . ILE A 1 81 ? 1.244 7.164 -6.959 1.00 82.12 81 ILE A C 1
ATOM 583 O O . ILE A 1 81 ? 0.951 6.333 -7.817 1.00 82.12 81 ILE A O 1
ATOM 587 N N . VAL A 1 82 ? 2.294 6.959 -6.159 1.00 88.06 82 VAL A N 1
ATOM 588 C CA . VAL A 1 82 ? 3.242 5.836 -6.333 1.00 88.06 82 VAL A CA 1
ATOM 589 C C . VAL A 1 82 ? 2.530 4.477 -6.294 1.00 88.06 82 VAL A C 1
ATOM 591 O O . VAL A 1 82 ? 2.754 3.620 -7.148 1.00 88.06 82 VAL A O 1
ATOM 594 N N . ALA A 1 83 ? 1.635 4.283 -5.323 1.00 84.12 83 ALA A N 1
ATOM 595 C CA . ALA A 1 83 ? 0.946 3.012 -5.131 1.00 84.12 83 ALA A CA 1
ATOM 596 C C . ALA A 1 83 ? -0.121 2.720 -6.193 1.00 84.12 83 ALA A C 1
ATOM 598 O O . ALA A 1 83 ? -0.221 1.583 -6.660 1.00 84.12 83 ALA A O 1
ATOM 599 N N . SER A 1 84 ? -0.915 3.726 -6.574 1.00 85.50 84 SER A N 1
ATOM 600 C CA . SER A 1 84 ? -1.890 3.582 -7.659 1.00 85.50 84 SER A CA 1
ATOM 601 C C . SER A 1 84 ? -1.174 3.311 -8.979 1.00 85.50 84 SER A C 1
ATOM 603 O O . SER A 1 84 ? -1.555 2.388 -9.696 1.00 85.50 84 SER A O 1
ATOM 605 N N . THR A 1 85 ? -0.068 4.018 -9.234 1.00 91.94 85 THR A N 1
ATOM 606 C CA . THR A 1 85 ? 0.782 3.803 -10.410 1.00 91.94 85 THR A CA 1
ATOM 607 C C . THR A 1 85 ? 1.335 2.383 -10.448 1.00 91.94 85 THR A C 1
ATOM 609 O O . THR A 1 85 ? 1.282 1.760 -11.502 1.00 91.94 85 THR A O 1
ATOM 612 N N . TYR A 1 86 ? 1.792 1.824 -9.319 1.00 93.12 86 TYR A N 1
ATOM 613 C CA . TYR A 1 86 ? 2.218 0.421 -9.266 1.00 93.12 86 TYR A CA 1
ATOM 614 C C . TYR A 1 86 ? 1.098 -0.544 -9.666 1.00 93.12 86 TYR A C 1
ATOM 616 O O . TYR A 1 86 ? 1.333 -1.456 -10.455 1.00 93.12 86 TYR A O 1
ATOM 624 N N . ASN A 1 87 ? -0.112 -0.366 -9.125 1.00 89.00 87 ASN A N 1
ATOM 625 C CA . ASN A 1 87 ? -1.231 -1.263 -9.420 1.00 89.00 87 ASN A CA 1
ATOM 626 C C . ASN A 1 87 ? -1.564 -1.244 -10.921 1.00 89.00 87 ASN A C 1
ATOM 628 O O . ASN A 1 87 ? -1.694 -2.309 -11.526 1.00 89.00 87 ASN A O 1
ATOM 632 N N . THR A 1 88 ? -1.636 -0.054 -11.529 1.00 92.44 88 THR A N 1
ATOM 633 C CA . THR A 1 88 ? -1.844 0.075 -12.978 1.00 92.44 88 THR A CA 1
ATOM 634 C C . THR A 1 88 ? -0.678 -0.531 -13.758 1.00 92.44 88 THR A C 1
ATOM 636 O O . THR A 1 88 ? -0.903 -1.281 -14.706 1.00 92.44 88 THR A O 1
ATOM 639 N N . TYR A 1 89 ? 0.564 -0.286 -13.328 1.00 93.62 89 TYR A N 1
ATOM 640 C CA . TYR A 1 89 ? 1.752 -0.790 -14.013 1.00 93.62 89 TYR A CA 1
ATOM 641 C C . TYR A 1 89 ? 1.814 -2.319 -14.010 1.00 93.62 89 TYR A C 1
ATOM 643 O O . TYR A 1 89 ? 1.996 -2.947 -15.051 1.00 93.62 89 TYR A O 1
ATOM 651 N N . SER A 1 90 ? 1.551 -2.925 -12.855 1.00 94.19 90 SER A N 1
ATOM 652 C CA . SER A 1 90 ? 1.457 -4.374 -12.699 1.00 94.19 90 SER A CA 1
ATOM 653 C C . SER A 1 90 ? 0.338 -4.968 -13.563 1.00 94.19 90 SER A C 1
ATOM 655 O O . SER A 1 90 ? 0.564 -5.950 -14.270 1.00 94.19 90 SER A O 1
ATOM 657 N N . SER A 1 91 ? -0.844 -4.337 -13.589 1.00 92.06 91 SER A N 1
ATOM 658 C CA . SER A 1 91 ? -1.971 -4.782 -14.420 1.00 92.06 91 SER A CA 1
ATOM 659 C C . SER A 1 91 ? -1.664 -4.720 -15.922 1.00 92.06 91 SER A C 1
ATOM 661 O O . SER A 1 91 ? -2.053 -5.625 -16.659 1.00 92.06 91 SER A O 1
ATOM 663 N N . ASN A 1 92 ? -0.961 -3.682 -16.381 1.00 91.12 92 ASN A N 1
ATOM 664 C CA . ASN A 1 92 ? -0.584 -3.518 -17.789 1.00 91.12 92 ASN A CA 1
ATOM 665 C C . ASN A 1 92 ? 0.533 -4.483 -18.214 1.00 91.12 92 ASN A C 1
ATOM 667 O O . ASN A 1 92 ? 0.518 -5.019 -19.322 1.00 91.12 92 ASN A O 1
ATOM 671 N N . CYS A 1 93 ? 1.481 -4.779 -17.325 1.00 93.75 93 CYS A N 1
ATOM 672 C CA . CYS A 1 93 ? 2.438 -5.855 -17.569 1.00 93.75 93 CYS A CA 1
ATOM 673 C C . CYS A 1 93 ? 1.723 -7.209 -17.679 1.00 93.75 93 CYS A C 1
ATOM 675 O O . CYS A 1 93 ? 1.943 -7.954 -18.634 1.00 93.75 93 CYS A O 1
ATOM 677 N N . ALA A 1 94 ? 0.786 -7.496 -16.770 1.00 92.56 94 ALA A N 1
ATOM 678 C CA . ALA A 1 94 ? 0.042 -8.751 -16.789 1.00 92.56 94 ALA A CA 1
ATOM 679 C C . ALA A 1 94 ? -0.802 -8.919 -18.067 1.00 92.56 94 ALA A C 1
ATOM 681 O O . ALA A 1 94 ? -0.833 -10.012 -18.634 1.00 92.56 94 ALA A O 1
ATOM 682 N N . SER A 1 95 ? -1.439 -7.850 -18.564 1.00 90.00 95 SER A N 1
ATOM 683 C CA . SER A 1 95 ? -2.230 -7.896 -19.807 1.00 90.00 95 SER A CA 1
ATOM 684 C C . SER A 1 95 ? -1.384 -8.151 -21.060 1.00 90.00 95 SER A C 1
ATOM 686 O O . SER A 1 95 ? -1.904 -8.651 -22.056 1.00 90.00 95 SER A O 1
ATOM 688 N N . THR A 1 96 ? -0.080 -7.869 -20.998 1.00 90.06 96 THR A N 1
ATOM 689 C CA . THR A 1 96 ? 0.889 -8.133 -22.074 1.00 90.06 96 THR A CA 1
ATOM 690 C C . THR A 1 96 ? 1.642 -9.456 -21.899 1.00 90.06 96 THR A C 1
ATOM 692 O O . THR A 1 96 ? 2.479 -9.799 -22.731 1.00 90.06 96 THR A O 1
ATOM 695 N N . GLY A 1 97 ? 1.313 -10.234 -20.860 1.00 93.62 97 GLY A N 1
ATOM 696 C CA . GLY A 1 97 ? 1.911 -11.542 -20.581 1.00 93.62 97 GLY A CA 1
ATOM 697 C C . GLY A 1 97 ? 3.191 -11.498 -19.741 1.00 93.62 97 GLY A C 1
ATOM 698 O O . GLY A 1 97 ? 3.830 -12.536 -19.570 1.00 93.62 97 GLY A O 1
ATOM 699 N N . TYR A 1 98 ? 3.558 -10.335 -19.194 1.00 94.81 98 TYR A N 1
ATOM 700 C CA . TYR A 1 98 ? 4.756 -10.156 -18.373 1.00 94.81 98 TYR A CA 1
ATOM 701 C C . TYR A 1 98 ? 4.412 -9.937 -16.895 1.00 94.81 98 TYR A C 1
ATOM 703 O O . TYR A 1 98 ? 3.451 -9.262 -16.537 1.00 94.81 98 TYR A O 1
ATOM 711 N N . GLY A 1 99 ? 5.239 -10.476 -16.001 1.00 93.50 99 GLY A N 1
ATOM 712 C CA . GLY A 1 99 ? 5.235 -10.075 -14.595 1.00 93.50 99 GLY A CA 1
ATOM 713 C C . GLY A 1 99 ? 6.077 -8.817 -14.404 1.00 93.50 99 GLY A C 1
ATOM 714 O O . GLY A 1 99 ? 7.142 -8.693 -15.009 1.00 93.50 99 GLY A O 1
ATOM 715 N N . LEU A 1 100 ? 5.629 -7.894 -13.552 1.00 96.19 100 LEU A N 1
ATOM 716 C CA . LEU A 1 100 ? 6.450 -6.745 -13.178 1.00 96.19 100 LEU A CA 1
ATOM 717 C C . LEU A 1 100 ? 7.657 -7.211 -12.342 1.00 96.19 100 LEU A C 1
ATOM 719 O O . LEU A 1 100 ? 7.507 -7.999 -11.409 1.00 96.19 100 LEU A O 1
ATOM 723 N N . ALA A 1 101 ? 8.848 -6.705 -12.664 1.00 96.44 101 ALA A N 1
ATOM 724 C CA . ALA A 1 101 ? 10.131 -7.132 -12.099 1.00 96.44 101 ALA A CA 1
ATOM 725 C C . ALA A 1 101 ? 10.238 -6.948 -10.583 1.00 96.44 101 ALA A C 1
ATOM 727 O O . ALA A 1 101 ? 10.997 -7.657 -9.926 1.00 96.44 101 ALA A O 1
ATOM 728 N N . LEU A 1 102 ? 9.517 -5.960 -10.048 1.00 94.94 102 LEU A N 1
ATOM 729 C CA . LEU A 1 102 ? 9.464 -5.669 -8.624 1.00 94.94 102 LEU A CA 1
ATOM 730 C C . LEU A 1 102 ? 8.084 -6.023 -8.072 1.00 94.94 102 LEU A C 1
ATOM 732 O O . LEU A 1 102 ? 7.045 -5.656 -8.634 1.00 94.94 102 LEU A O 1
ATOM 736 N N . THR A 1 103 ? 8.072 -6.671 -6.909 1.00 91.31 103 THR A N 1
ATOM 737 C CA . THR A 1 103 ? 6.853 -6.779 -6.102 1.00 91.31 103 THR A CA 1
ATOM 738 C C . THR A 1 103 ? 6.414 -5.394 -5.625 1.00 91.31 103 THR A C 1
ATOM 740 O O . THR A 1 103 ? 7.196 -4.439 -5.633 1.00 91.31 103 THR A O 1
ATOM 743 N N . LYS A 1 104 ? 5.164 -5.263 -5.167 1.00 86.69 104 LYS A N 1
ATOM 744 C CA . LYS A 1 104 ? 4.638 -3.975 -4.695 1.00 86.69 104 LYS A CA 1
ATOM 745 C C . LYS A 1 104 ? 5.492 -3.402 -3.573 1.00 86.69 104 LYS A C 1
ATOM 747 O O . LYS A 1 104 ? 5.845 -2.229 -3.604 1.00 86.69 104 LYS A O 1
ATOM 752 N N . THR A 1 105 ? 5.896 -4.248 -2.632 1.00 79.31 105 THR A N 1
ATOM 753 C CA . THR A 1 105 ? 6.763 -3.870 -1.515 1.00 79.31 105 THR A CA 1
ATOM 754 C C . THR A 1 105 ? 8.136 -3.401 -1.994 1.00 79.31 105 THR A C 1
ATOM 756 O O . THR A 1 105 ? 8.610 -2.363 -1.541 1.00 79.31 105 THR A O 1
ATOM 759 N N . GLN A 1 106 ? 8.754 -4.101 -2.951 1.00 89.44 106 GLN A N 1
ATOM 760 C CA . GLN A 1 106 ? 10.039 -3.690 -3.529 1.00 89.44 106 GLN A CA 1
ATOM 761 C C . GLN A 1 106 ? 9.930 -2.363 -4.287 1.00 89.44 106 GLN A C 1
ATOM 763 O O . GLN A 1 106 ? 10.798 -1.508 -4.145 1.00 89.44 106 GLN A O 1
ATOM 768 N N . PHE A 1 107 ? 8.852 -2.160 -5.046 1.00 92.25 107 PHE A N 1
ATOM 769 C CA . PHE A 1 107 ? 8.599 -0.908 -5.755 1.00 92.25 107 PHE A CA 1
ATOM 770 C C . PHE A 1 107 ? 8.405 0.259 -4.784 1.00 92.25 107 PHE A C 1
ATOM 772 O O . PHE A 1 107 ? 9.051 1.292 -4.913 1.00 92.25 107 PHE A O 1
ATOM 779 N N . LEU A 1 108 ? 7.562 0.091 -3.764 1.00 86.31 108 LEU A N 1
ATOM 780 C CA . LEU A 1 108 ? 7.324 1.126 -2.756 1.00 86.31 108 LEU A CA 1
ATOM 781 C C . LEU A 1 108 ? 8.568 1.408 -1.898 1.00 86.31 108 LEU A C 1
ATOM 783 O O . LEU A 1 108 ? 8.778 2.546 -1.482 1.00 86.31 108 LEU A O 1
ATOM 787 N N . SER A 1 109 ? 9.408 0.399 -1.663 1.00 84.81 109 SER A N 1
ATOM 788 C CA . SER A 1 109 ? 10.713 0.566 -1.017 1.00 84.81 109 SER A CA 1
ATOM 789 C C . SER A 1 109 ? 11.687 1.345 -1.906 1.00 84.81 109 SER A C 1
ATOM 791 O O . SER A 1 109 ? 12.287 2.305 -1.433 1.00 84.81 109 SER A O 1
ATOM 793 N N . ALA A 1 110 ? 11.777 1.025 -3.202 1.00 88.31 110 ALA A N 1
ATOM 794 C CA . ALA A 1 110 ? 12.583 1.775 -4.171 1.00 88.31 110 ALA A CA 1
ATOM 795 C C . ALA A 1 110 ? 12.112 3.232 -4.336 1.00 88.31 110 ALA A C 1
ATOM 797 O O . ALA A 1 110 ? 12.912 4.133 -4.582 1.00 88.31 110 ALA A O 1
ATOM 798 N N . ALA A 1 111 ? 10.815 3.466 -4.154 1.00 87.62 111 ALA A N 1
ATOM 799 C CA . ALA A 1 111 ? 10.225 4.792 -4.090 1.00 87.62 111 ALA A CA 1
ATOM 800 C C . ALA A 1 111 ? 10.539 5.537 -2.775 1.00 87.62 111 ALA A C 1
ATOM 802 O O . ALA A 1 111 ? 10.270 6.723 -2.671 1.00 87.62 111 ALA A O 1
ATOM 803 N N . GLY A 1 112 ? 11.032 4.883 -1.718 1.00 79.50 112 GLY A N 1
ATOM 804 C CA . GLY A 1 112 ? 11.061 5.492 -0.377 1.00 79.50 112 GLY A CA 1
ATOM 805 C C . GLY A 1 112 ? 9.659 5.854 0.150 1.00 79.50 112 GLY A C 1
ATOM 806 O O . GLY A 1 112 ? 9.512 6.598 1.118 1.00 79.50 112 GLY A O 1
ATOM 807 N N . ALA A 1 113 ? 8.609 5.328 -0.489 1.00 69.38 113 ALA A N 1
ATOM 808 C CA . ALA A 1 113 ? 7.214 5.570 -0.139 1.00 69.38 113 ALA A CA 1
ATOM 809 C C . ALA A 1 113 ? 6.745 4.658 1.005 1.00 69.38 113 ALA A C 1
ATOM 811 O O . ALA A 1 113 ? 5.728 4.939 1.635 1.00 69.38 113 ALA A O 1
ATOM 812 N N . LEU A 1 114 ? 7.488 3.579 1.290 1.00 62.47 114 LEU A N 1
ATOM 813 C CA . LEU A 1 114 ? 7.157 2.653 2.373 1.00 62.47 114 LEU A CA 1
ATOM 814 C C . LEU A 1 114 ? 7.245 3.319 3.761 1.00 62.47 114 LEU A C 1
ATOM 816 O O . LEU A 1 114 ? 6.448 2.992 4.633 1.00 62.47 114 LEU A O 1
ATOM 820 N N . GLU A 1 115 ? 8.165 4.272 3.957 1.00 54.53 115 GLU A N 1
ATOM 821 C CA . GLU A 1 115 ? 8.411 4.888 5.274 1.00 54.53 115 GLU A CA 1
ATOM 822 C C . GLU A 1 115 ? 7.574 6.145 5.548 1.00 54.53 115 GLU A C 1
ATOM 824 O O . GLU A 1 115 ? 7.329 6.504 6.699 1.00 54.53 115 GLU A O 1
ATOM 829 N N . THR A 1 116 ? 7.103 6.838 4.511 1.00 51.62 116 THR A N 1
ATOM 830 C CA . THR A 1 116 ? 6.452 8.148 4.686 1.00 51.62 116 THR A CA 1
ATOM 831 C C . THR A 1 116 ? 4.976 8.039 5.053 1.00 51.62 116 THR A C 1
ATOM 833 O O . THR A 1 116 ? 4.482 8.841 5.853 1.00 51.62 116 THR A O 1
ATOM 836 N N . TRP A 1 117 ? 4.274 7.028 4.538 1.00 52.78 117 TRP A N 1
ATOM 837 C CA . TRP A 1 117 ? 2.827 6.909 4.722 1.00 52.78 117 TRP A CA 1
ATOM 838 C C . TRP A 1 117 ? 2.391 6.391 6.091 1.00 52.78 117 TRP A C 1
ATOM 840 O O . TRP A 1 117 ? 1.274 6.696 6.480 1.00 52.78 117 TRP A O 1
ATOM 850 N N . LEU A 1 118 ? 3.248 5.669 6.819 1.00 57.69 118 LEU A N 1
ATOM 851 C CA . LEU A 1 118 ? 3.010 5.176 8.187 1.00 57.69 118 LEU A CA 1
ATOM 852 C C . LEU A 1 118 ? 3.851 5.904 9.244 1.00 57.69 118 LEU A C 1
ATOM 854 O O . LEU A 1 118 ? 3.987 5.446 10.378 1.00 57.69 118 LEU A O 1
ATOM 858 N N . SER A 1 119 ? 4.424 7.057 8.891 1.00 63.53 119 SER A N 1
ATOM 859 C CA . SER A 1 119 ? 5.033 7.934 9.891 1.00 63.53 119 SER A CA 1
ATOM 860 C C . SER A 1 119 ? 4.007 8.287 10.979 1.00 63.53 119 SER A C 1
ATOM 862 O O . SER A 1 119 ? 2.804 8.131 10.778 1.00 63.53 119 SER A O 1
ATOM 864 N N . ALA A 1 120 ? 4.437 8.821 12.125 1.00 62.72 120 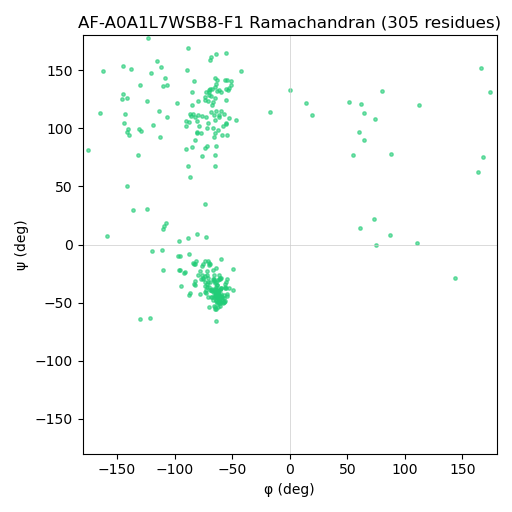ALA A N 1
ATOM 865 C CA . ALA A 1 120 ? 3.521 9.264 13.189 1.00 62.72 120 ALA A CA 1
ATOM 866 C C . ALA A 1 120 ? 2.371 10.173 12.685 1.00 62.72 120 ALA A C 1
ATOM 868 O O . ALA A 1 120 ? 1.318 10.253 13.313 1.00 62.72 120 ALA A O 1
ATOM 869 N N . ASN A 1 121 ? 2.546 10.809 11.519 1.00 69.00 121 ASN A N 1
ATOM 870 C CA . ASN A 1 121 ? 1.529 11.608 10.845 1.00 69.00 121 ASN A CA 1
ATOM 871 C C . ASN A 1 121 ? 0.381 10.798 10.224 1.00 69.00 121 ASN A C 1
ATOM 873 O O . ASN A 1 121 ? -0.701 11.346 10.043 1.00 69.00 121 ASN A O 1
ATOM 877 N N . PHE A 1 122 ? 0.575 9.513 9.926 1.00 78.00 122 PHE A N 1
ATOM 878 C CA . PHE A 1 122 ? -0.464 8.618 9.416 1.00 78.00 122 PHE A CA 1
ATOM 879 C C . PHE A 1 122 ? -1.689 8.596 10.318 1.00 78.00 122 PHE A C 1
ATOM 881 O O . PHE A 1 122 ? -2.831 8.689 9.865 1.00 78.00 122 PHE A O 1
ATOM 888 N N . TRP A 1 123 ? -1.451 8.520 11.624 1.00 83.19 123 TRP A N 1
ATOM 889 C CA . TRP A 1 123 ? -2.542 8.440 12.571 1.00 83.19 123 TRP A CA 1
ATOM 890 C C . TRP A 1 123 ? -3.347 9.745 12.659 1.00 83.19 123 TRP A C 1
ATOM 892 O O . TRP A 1 123 ? -4.491 9.721 13.109 1.00 83.19 123 TRP A O 1
ATOM 902 N N . ASN A 1 124 ? -2.814 10.872 12.169 1.00 83.69 124 ASN A N 1
ATOM 903 C CA . ASN A 1 124 ? -3.505 12.165 12.191 1.00 83.69 124 ASN A CA 1
ATOM 904 C C . ASN A 1 124 ? -4.705 12.232 11.234 1.00 83.69 124 ASN A C 1
ATOM 906 O O . ASN A 1 124 ? -5.544 13.115 11.393 1.00 83.69 124 ASN A O 1
ATOM 910 N N . PHE A 1 125 ? -4.821 11.308 10.274 1.00 85.50 125 PHE A N 1
ATOM 911 C CA . PHE A 1 125 ? -6.011 11.196 9.421 1.00 85.50 125 PHE A CA 1
ATOM 912 C C . PHE A 1 125 ? -7.208 10.571 10.143 1.00 85.50 125 PHE A C 1
ATOM 914 O O . PHE A 1 125 ? -8.342 10.694 9.681 1.00 85.50 125 PHE A O 1
ATOM 921 N N . TYR A 1 126 ? -6.971 9.902 11.272 1.00 89.50 126 TYR A N 1
ATOM 922 C CA . TYR A 1 126 ? -8.025 9.281 12.056 1.00 89.50 126 TYR A CA 1
ATOM 923 C C . TYR A 1 126 ? -8.582 10.264 13.085 1.00 89.50 126 TYR A C 1
ATOM 925 O O . TYR A 1 126 ? -7.844 11.108 13.604 1.00 89.50 126 TYR A O 1
ATOM 933 N N . PRO A 1 127 ? -9.872 10.140 13.448 1.00 91.38 127 PRO A N 1
ATOM 934 C CA . PRO A 1 127 ? -10.437 10.901 14.551 1.00 91.38 127 PRO A CA 1
ATOM 935 C C . PRO A 1 127 ? -9.577 10.759 15.809 1.00 91.38 127 PRO A C 1
ATOM 937 O O . PRO A 1 127 ? -9.105 9.662 16.117 1.00 91.38 127 PRO A O 1
ATOM 940 N N . ALA A 1 128 ? -9.413 11.845 16.569 1.00 91.50 128 ALA A N 1
ATOM 941 C CA . ALA A 1 128 ? -8.559 11.850 17.759 1.00 91.50 128 ALA A CA 1
ATOM 942 C C . ALA A 1 128 ? -8.905 10.715 18.744 1.00 91.50 128 ALA A C 1
ATOM 944 O O . ALA A 1 128 ? -8.001 10.089 19.284 1.00 91.50 128 ALA A O 1
ATOM 945 N N . CYS A 1 129 ? -10.197 10.388 18.899 1.00 93.38 129 CYS A N 1
ATOM 946 C CA . CYS A 1 129 ? -10.660 9.287 19.752 1.00 93.38 129 CYS A CA 1
ATOM 947 C C . CYS A 1 129 ? -10.113 7.908 19.331 1.00 93.38 129 CYS A C 1
ATOM 949 O O . CYS A 1 129 ? -9.919 7.046 20.183 1.00 93.38 129 CYS A O 1
ATOM 951 N N . ALA A 1 130 ? -9.846 7.700 18.037 1.00 94.50 130 ALA A N 1
ATOM 952 C CA . ALA A 1 130 ? -9.286 6.462 17.512 1.00 94.50 130 ALA A CA 1
ATOM 953 C C . ALA A 1 130 ? -7.754 6.491 17.551 1.00 94.50 130 ALA A C 1
ATOM 955 O O . ALA A 1 130 ? -7.133 5.515 17.960 1.00 94.50 130 ALA A O 1
ATOM 956 N N . ASN A 1 131 ? -7.137 7.610 17.166 1.00 91.31 131 ASN A N 1
ATOM 957 C CA . ASN A 1 131 ? -5.682 7.735 17.096 1.00 91.31 131 ASN A CA 1
ATOM 958 C C . ASN A 1 131 ? -5.013 7.595 18.476 1.00 91.31 131 ASN A C 1
ATOM 960 O O . ASN A 1 131 ? -4.276 6.634 18.715 1.00 91.31 131 ASN A O 1
ATOM 964 N N . THR A 1 132 ? -5.265 8.544 19.382 1.00 87.75 132 THR A N 1
ATOM 965 C CA . THR A 1 132 ? -4.447 8.700 20.597 1.00 87.75 132 THR A CA 1
ATOM 966 C C . THR A 1 132 ? -4.743 7.643 21.653 1.00 87.75 132 THR A C 1
ATOM 968 O O . THR A 1 132 ? -3.855 7.299 22.428 1.00 87.75 132 THR A O 1
ATOM 971 N N . GLY A 1 133 ? -5.971 7.121 21.681 1.00 86.94 133 GLY A N 1
ATOM 972 C CA . GLY A 1 133 ? -6.407 6.143 22.677 1.00 86.94 133 GLY A CA 1
ATOM 973 C C . GLY A 1 133 ? -6.316 4.686 22.234 1.00 86.94 133 GLY A C 1
ATOM 974 O O . GLY A 1 133 ? -6.271 3.811 23.092 1.00 86.94 133 GLY A O 1
ATOM 975 N N . CYS A 1 134 ? -6.299 4.414 20.925 1.00 94.75 134 CYS A N 1
ATOM 976 C CA . CYS A 1 134 ? -6.479 3.056 20.416 1.00 94.75 134 CYS A CA 1
ATOM 977 C C . CYS A 1 134 ? -5.412 2.657 19.405 1.00 94.75 134 CYS A C 1
ATOM 979 O O . CYS A 1 134 ? -4.632 1.750 19.666 1.00 94.75 134 CYS A O 1
ATOM 981 N N . LEU A 1 135 ? -5.354 3.321 18.254 1.00 93.25 135 LEU A N 1
ATOM 982 C CA . LEU A 1 135 ? -4.551 2.865 17.123 1.00 93.25 135 LEU A CA 1
ATOM 983 C C . LEU A 1 135 ? -3.048 2.882 17.432 1.00 93.25 135 LEU A C 1
ATOM 985 O O . LEU A 1 135 ? -2.392 1.846 17.335 1.00 93.25 135 LEU A O 1
ATOM 989 N N . SER A 1 136 ? -2.513 4.029 17.852 1.00 90.69 136 SER A N 1
ATOM 990 C CA . SER A 1 136 ? -1.087 4.180 18.159 1.00 90.69 136 SER A CA 1
ATOM 991 C C . SER A 1 136 ? -0.610 3.280 19.319 1.00 90.69 136 SER A C 1
ATOM 993 O O . SER A 1 136 ? 0.307 2.481 19.097 1.00 90.69 136 SER A O 1
ATOM 995 N N . PRO A 1 137 ? -1.232 3.307 20.521 1.00 92.31 137 PRO A N 1
ATOM 996 C CA . PRO A 1 137 ? -0.764 2.491 21.644 1.00 92.31 137 PRO A CA 1
ATOM 997 C C . PRO A 1 137 ? -0.912 0.987 21.390 1.00 92.31 137 PRO A C 1
ATOM 999 O O . PRO A 1 137 ? 0.024 0.238 21.658 1.00 92.31 137 PRO A O 1
ATOM 1002 N N . LEU A 1 138 ? -2.025 0.532 20.799 1.00 94.56 138 LEU A N 1
ATOM 1003 C CA . LEU A 1 138 ? -2.215 -0.898 20.532 1.00 94.56 138 LEU A CA 1
ATOM 1004 C C . LEU A 1 138 ? -1.265 -1.413 19.449 1.00 94.56 138 LEU A C 1
ATOM 1006 O O . LEU A 1 138 ? -0.834 -2.563 19.519 1.00 94.56 138 LEU A O 1
ATOM 1010 N N . THR A 1 139 ? -0.898 -0.575 18.470 1.00 92.75 139 THR A N 1
ATOM 1011 C CA . THR A 1 139 ? 0.146 -0.941 17.499 1.00 92.75 139 THR A CA 1
ATOM 1012 C C . THR A 1 139 ? 1.469 -1.176 18.218 1.00 92.75 139 THR A C 1
ATOM 1014 O O . THR A 1 139 ? 2.066 -2.236 18.041 1.00 92.75 139 THR A O 1
ATOM 1017 N N . ALA A 1 140 ? 1.878 -0.252 19.093 1.00 89.81 140 ALA A N 1
ATOM 1018 C CA . ALA A 1 140 ? 3.109 -0.388 19.869 1.00 89.81 140 ALA A CA 1
ATOM 1019 C C . ALA A 1 140 ? 3.103 -1.631 20.784 1.00 89.81 140 ALA A C 1
ATOM 1021 O O . ALA A 1 140 ? 4.113 -2.327 20.880 1.00 89.81 140 ALA A O 1
ATOM 1022 N N . GLU A 1 141 ? 1.969 -1.952 21.414 1.00 93.38 141 GLU A N 1
ATOM 1023 C CA . GLU A 1 141 ? 1.818 -3.134 22.280 1.00 93.38 141 GLU A CA 1
ATOM 1024 C C . GLU A 1 141 ? 1.815 -4.462 21.512 1.00 93.38 141 GLU A C 1
ATOM 1026 O O . GLU A 1 141 ? 2.229 -5.491 22.045 1.00 93.38 141 GLU A O 1
ATOM 1031 N N . SER A 1 142 ? 1.367 -4.461 20.255 1.00 94.19 142 SER A N 1
ATOM 1032 C CA . SER A 1 142 ? 1.258 -5.680 19.444 1.00 94.19 142 SER A CA 1
ATOM 1033 C C . SER A 1 142 ? 2.597 -6.272 19.001 1.00 94.19 142 SER A C 1
ATOM 1035 O O . SER A 1 142 ? 2.634 -7.397 18.502 1.00 94.19 142 SER A O 1
ATOM 1037 N N . GLY A 1 143 ? 3.687 -5.509 19.131 1.00 92.44 143 GLY A N 1
ATOM 1038 C CA . GLY A 1 143 ? 4.991 -5.854 18.568 1.00 92.44 143 GLY A CA 1
ATOM 1039 C C . GLY A 1 143 ? 5.088 -5.657 17.051 1.00 92.44 143 GLY A C 1
ATOM 1040 O O . GLY A 1 143 ? 6.157 -5.886 16.486 1.00 92.44 143 GLY A O 1
ATOM 1041 N N . CYS A 1 144 ? 4.015 -5.214 16.382 1.00 90.44 144 CYS A N 1
ATOM 1042 C CA . CYS A 1 144 ? 4.116 -4.715 15.018 1.00 90.44 144 CYS A CA 1
ATOM 1043 C C . CYS A 1 144 ? 4.839 -3.367 15.020 1.00 90.44 144 CYS A C 1
ATOM 1045 O O . CYS A 1 144 ? 4.396 -2.416 15.665 1.00 90.44 144 CYS A O 1
ATOM 1047 N N . ASP A 1 145 ? 5.927 -3.270 14.255 1.00 85.12 145 ASP A N 1
ATOM 1048 C CA . ASP A 1 145 ? 6.491 -1.967 13.915 1.00 85.12 145 ASP A CA 1
ATOM 1049 C C . ASP A 1 145 ? 5.427 -1.163 13.161 1.00 85.12 145 ASP A C 1
ATOM 1051 O O . ASP A 1 145 ? 4.812 -1.677 12.222 1.00 85.12 145 ASP A O 1
ATOM 1055 N N . ILE A 1 146 ? 5.209 0.088 13.571 1.00 81.31 146 ILE A N 1
ATOM 1056 C CA . ILE A 1 146 ? 4.233 0.985 12.943 1.00 81.31 146 ILE A CA 1
ATOM 1057 C C . ILE A 1 146 ? 4.461 1.113 11.439 1.00 81.31 146 ILE A C 1
ATOM 1059 O O . ILE A 1 146 ? 3.489 1.287 10.723 1.00 81.31 146 ILE A O 1
ATOM 1063 N N . SER A 1 147 ? 5.706 0.982 10.976 1.00 78.38 147 SER A N 1
ATOM 1064 C CA . SER A 1 147 ? 6.134 1.087 9.578 1.00 78.38 147 SER A CA 1
ATOM 1065 C C . SER A 1 147 ? 5.891 -0.206 8.788 1.00 78.38 147 SER A C 1
ATOM 1067 O O . SER A 1 147 ? 5.941 -0.213 7.556 1.00 78.38 147 SER A O 1
ATOM 1069 N N . ASN A 1 148 ? 5.612 -1.320 9.471 1.00 83.62 148 ASN A N 1
ATOM 1070 C CA . ASN A 1 148 ? 5.340 -2.610 8.853 1.00 83.62 148 ASN A CA 1
ATOM 1071 C C . ASN A 1 148 ? 3.837 -2.767 8.568 1.00 83.62 148 ASN A C 1
ATOM 1073 O O . ASN A 1 148 ? 3.108 -3.415 9.322 1.00 83.62 148 ASN A O 1
ATOM 1077 N N . ASN A 1 149 ? 3.392 -2.197 7.441 1.00 82.62 149 ASN A N 1
ATOM 1078 C CA . ASN A 1 149 ? 2.011 -2.318 6.948 1.00 82.62 149 ASN A CA 1
ATOM 1079 C C . ASN A 1 149 ? 1.512 -3.765 6.922 1.00 82.62 149 ASN A C 1
ATOM 1081 O O . ASN A 1 149 ? 0.351 -4.007 7.229 1.00 82.62 149 ASN A O 1
ATOM 1085 N N . GLU A 1 150 ? 2.361 -4.724 6.545 1.00 86.44 150 GLU A N 1
ATOM 1086 C CA . GLU A 1 150 ? 1.955 -6.125 6.483 1.00 86.44 150 GLU A CA 1
ATOM 1087 C C . GLU A 1 150 ? 1.540 -6.608 7.870 1.00 86.44 150 GLU A C 1
ATOM 1089 O O . GLU A 1 150 ? 0.427 -7.101 8.033 1.00 86.44 150 GLU A O 1
ATOM 1094 N N . CYS A 1 151 ? 2.376 -6.378 8.886 1.00 91.81 151 CYS A N 1
ATOM 1095 C CA . CYS A 1 151 ? 2.054 -6.729 10.268 1.00 91.81 151 CYS A CA 1
ATOM 1096 C C . CYS A 1 151 ? 0.791 -6.006 10.745 1.00 91.81 151 CYS A C 1
ATOM 1098 O O . CYS A 1 151 ? -0.137 -6.639 11.238 1.00 91.81 151 CYS A O 1
ATOM 1100 N N . VAL A 1 152 ? 0.724 -4.689 10.549 1.00 92.56 152 VAL A N 1
ATOM 1101 C CA . VAL A 1 152 ? -0.372 -3.849 11.048 1.00 92.56 152 VAL A CA 1
ATOM 1102 C C . VAL A 1 152 ? -1.717 -4.216 10.399 1.00 92.56 152 VAL A C 1
ATOM 1104 O O . VAL A 1 152 ? -2.716 -4.378 11.096 1.00 92.56 152 VAL A O 1
ATOM 1107 N N . CYS A 1 153 ? -1.745 -4.425 9.081 1.00 93.12 153 CYS A N 1
ATOM 1108 C CA . CYS A 1 153 ? -2.966 -4.696 8.320 1.00 93.12 153 CYS A CA 1
ATOM 1109 C C . CYS A 1 153 ? -3.419 -6.165 8.365 1.00 93.12 153 CYS A C 1
ATOM 1111 O O . CYS A 1 153 ? -4.620 -6.432 8.290 1.00 93.12 153 CYS A O 1
ATOM 1113 N N . SER A 1 154 ? -2.490 -7.123 8.474 1.00 94.56 154 SER A N 1
ATOM 1114 C CA . SER A 1 154 ? -2.812 -8.562 8.461 1.00 94.56 154 SER A CA 1
ATOM 1115 C C . SER A 1 154 ? -2.974 -9.186 9.855 1.00 94.56 154 SER A C 1
ATOM 1117 O O . SER A 1 154 ? -3.475 -10.307 9.975 1.00 94.56 154 SER A O 1
ATOM 1119 N N . ASN A 1 155 ? -2.622 -8.473 10.930 1.00 96.00 155 ASN A N 1
ATOM 1120 C CA . ASN A 1 155 ? -2.756 -8.979 12.295 1.00 96.00 155 ASN A CA 1
ATOM 1121 C C . ASN A 1 155 ? -4.199 -8.841 12.819 1.00 96.00 155 ASN A C 1
ATOM 1123 O O . ASN A 1 155 ? -4.604 -7.812 13.364 1.00 96.00 155 ASN A O 1
ATOM 1127 N N . ALA A 1 156 ? -4.975 -9.922 12.696 1.00 96.62 156 ALA A N 1
ATOM 1128 C CA . ALA A 1 156 ? -6.369 -9.983 13.147 1.00 96.62 156 ALA A CA 1
ATOM 1129 C C . ALA A 1 156 ? -6.549 -9.646 14.638 1.00 96.62 156 ALA A C 1
ATOM 1131 O O . ALA A 1 156 ? -7.529 -8.995 15.008 1.00 96.62 156 ALA A O 1
ATOM 1132 N N . THR A 1 157 ? -5.612 -10.063 15.494 1.00 97.06 157 THR A N 1
ATOM 1133 C CA . THR A 1 157 ? -5.663 -9.807 16.941 1.00 97.06 157 THR A CA 1
ATOM 1134 C C . THR A 1 157 ? -5.514 -8.318 17.233 1.00 97.06 157 THR A C 1
ATOM 1136 O O . THR A 1 157 ? -6.331 -7.756 17.961 1.00 97.06 157 THR A O 1
ATOM 1139 N N . LEU A 1 158 ? -4.526 -7.662 16.615 1.00 96.00 158 LEU A N 1
ATOM 1140 C CA . LEU A 1 158 ? -4.328 -6.216 16.719 1.00 96.00 158 LEU A CA 1
ATOM 1141 C C . LEU A 1 158 ? -5.576 -5.459 16.263 1.00 96.00 158 LEU A C 1
ATOM 1143 O O . LEU A 1 158 ? -6.092 -4.613 16.991 1.00 96.00 158 LEU A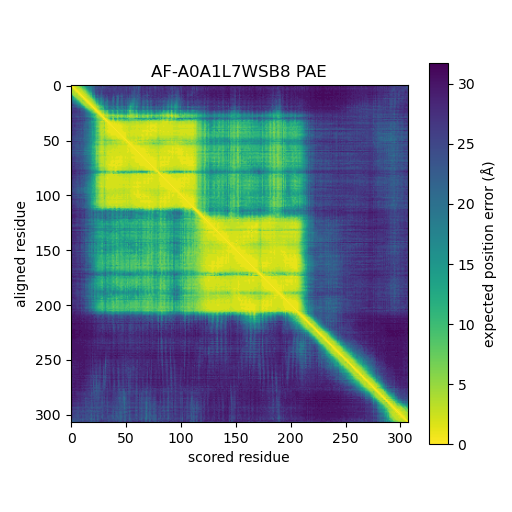 O 1
ATOM 1147 N N . MET A 1 159 ? -6.106 -5.808 15.091 1.00 95.88 159 MET A N 1
ATOM 1148 C CA . MET A 1 159 ? -7.285 -5.143 14.542 1.00 95.88 159 MET A CA 1
ATOM 1149 C C . MET A 1 159 ? -8.537 -5.342 15.397 1.00 95.88 159 MET A C 1
ATOM 1151 O O . MET A 1 159 ? -9.321 -4.409 15.556 1.00 95.88 159 MET A O 1
ATOM 1155 N N . THR A 1 160 ? -8.709 -6.520 15.999 1.00 96.88 160 THR A N 1
ATOM 1156 C CA . THR A 1 160 ? -9.816 -6.788 16.929 1.00 96.88 160 THR A CA 1
ATOM 1157 C C . THR A 1 160 ? -9.694 -5.915 18.179 1.00 96.88 160 THR A C 1
ATOM 1159 O O . THR A 1 160 ? -10.677 -5.304 18.603 1.00 96.88 160 THR A O 1
ATOM 1162 N N . SER A 1 161 ? -8.486 -5.794 18.738 1.00 96.31 161 SER A N 1
ATOM 1163 C CA . SER A 1 161 ? -8.210 -4.918 19.883 1.00 96.31 161 SER A CA 1
ATOM 1164 C C . SER A 1 161 ? -8.443 -3.443 19.547 1.00 96.31 161 SER A C 1
ATOM 1166 O O . SER A 1 161 ? -9.070 -2.728 20.330 1.00 96.31 161 SER A O 1
ATOM 1168 N N . MET A 1 162 ? -7.996 -2.989 18.370 1.00 95.88 162 MET A N 1
ATOM 1169 C CA . MET A 1 162 ? -8.225 -1.624 17.887 1.00 95.88 162 MET A CA 1
ATOM 1170 C C . MET A 1 162 ? -9.712 -1.326 17.745 1.00 95.88 162 MET A C 1
ATOM 1172 O O . MET A 1 162 ? -10.179 -0.331 18.294 1.00 95.88 162 MET A O 1
ATOM 1176 N N . ALA A 1 163 ? -10.461 -2.202 17.072 1.00 96.69 163 ALA A N 1
ATOM 1177 C CA . ALA A 1 163 ? -11.902 -2.066 16.913 1.00 96.69 163 ALA A CA 1
ATOM 1178 C C . ALA A 1 163 ? -12.606 -1.979 18.273 1.00 96.69 163 ALA A C 1
ATOM 1180 O O . ALA A 1 163 ? -13.373 -1.047 18.512 1.00 96.69 163 ALA A O 1
ATOM 1181 N N . GLY A 1 164 ? -12.290 -2.898 19.192 1.00 96.00 164 GLY A N 1
ATOM 1182 C CA . GLY A 1 164 ? -12.850 -2.922 20.544 1.00 96.00 164 GLY A CA 1
ATOM 1183 C C . GLY A 1 164 ? -12.531 -1.666 21.358 1.00 96.00 164 GLY A C 1
ATOM 1184 O O . GLY A 1 164 ? -13.393 -1.163 22.078 1.00 96.00 164 GLY A O 1
ATOM 1185 N N . CYS A 1 165 ? -11.320 -1.122 21.229 1.00 96.12 165 CYS A N 1
ATOM 1186 C CA . CYS A 1 165 ? -10.956 0.147 21.853 1.00 96.12 165 CYS A CA 1
ATOM 1187 C C . CYS A 1 165 ? -11.720 1.323 21.230 1.00 96.12 165 CYS A C 1
ATOM 1189 O O . CYS A 1 165 ? -12.289 2.138 21.954 1.00 96.12 165 CYS A O 1
ATOM 1191 N N . ILE A 1 166 ? -11.807 1.386 19.899 1.00 95.50 166 ILE A N 1
ATOM 1192 C CA . ILE A 1 166 ? -12.522 2.450 19.183 1.00 95.50 166 ILE A CA 1
ATOM 1193 C C . ILE A 1 166 ? -14.010 2.425 19.540 1.00 95.50 166 ILE A C 1
ATOM 1195 O O . ILE A 1 166 ? -14.581 3.476 19.801 1.00 95.50 166 ILE A O 1
ATOM 1199 N N . GLY A 1 167 ? -14.631 1.249 19.652 1.00 94.75 167 GLY A N 1
ATOM 1200 C CA . GLY A 1 167 ? -16.021 1.122 20.102 1.00 94.75 167 GLY A CA 1
ATOM 1201 C C . GLY A 1 167 ? -16.268 1.572 21.550 1.00 94.75 167 GLY A C 1
ATOM 1202 O O . GLY A 1 167 ? -17.403 1.886 21.910 1.00 94.75 167 GLY A O 1
ATOM 1203 N N . LYS A 1 168 ? -15.220 1.641 22.385 1.00 93.38 168 LYS A N 1
ATOM 1204 C CA . LYS A 1 168 ? -15.273 2.225 23.739 1.00 93.38 168 LYS A CA 1
ATOM 1205 C C . LYS A 1 168 ? -15.025 3.732 23.738 1.00 93.38 168 LYS A C 1
ATOM 1207 O O . LYS A 1 168 ? -15.670 4.451 24.494 1.00 93.38 168 LYS A O 1
ATOM 1212 N N . ALA A 1 169 ? -14.056 4.191 22.947 1.00 93.88 169 ALA A N 1
ATOM 1213 C CA . ALA A 1 169 ? -13.539 5.557 22.996 1.00 93.88 169 ALA A CA 1
ATOM 1214 C C . ALA A 1 169 ? -14.246 6.526 22.032 1.00 93.88 169 ALA A C 1
ATOM 1216 O O . ALA A 1 169 ? -14.239 7.736 22.257 1.00 93.88 169 ALA A O 1
ATOM 1217 N N . CYS A 1 170 ? -14.841 6.014 20.955 1.00 92.56 170 CYS A N 1
ATOM 1218 C CA . CYS A 1 170 ? -15.463 6.795 19.894 1.00 92.56 170 CYS A CA 1
ATOM 1219 C C . CYS A 1 170 ? -16.980 6.572 19.817 1.00 92.56 170 CYS A C 1
ATOM 1221 O O . CYS A 1 170 ? -17.506 5.540 20.226 1.00 92.56 170 CYS A O 1
ATOM 1223 N N . SER A 1 171 ? -17.693 7.531 19.219 1.00 86.88 171 SER A N 1
ATOM 1224 C CA . SER A 1 171 ? -19.093 7.349 18.823 1.00 86.88 171 SER A CA 1
ATOM 1225 C C . SER A 1 171 ? -19.229 6.354 17.661 1.00 86.88 171 SER A C 1
ATOM 1227 O O . SER A 1 171 ? -18.290 6.142 16.889 1.00 86.88 171 SER A O 1
ATOM 1229 N N . SER A 1 172 ? -20.422 5.776 17.497 1.00 78.00 172 SER A N 1
ATOM 1230 C CA . SER A 1 172 ? -20.711 4.762 16.471 1.00 78.00 172 SER A CA 1
ATOM 1231 C C . SER A 1 172 ? -20.405 5.219 15.039 1.00 78.00 172 SER A C 1
ATOM 1233 O O . SER A 1 172 ? -19.870 4.437 14.256 1.00 78.00 172 SER A O 1
ATOM 1235 N N . THR A 1 173 ? -20.649 6.491 14.707 1.00 77.94 173 THR A N 1
ATOM 1236 C CA . THR A 1 173 ? -20.338 7.077 13.388 1.00 77.94 173 THR A CA 1
ATOM 1237 C C . THR A 1 173 ? -18.847 7.003 13.039 1.00 77.94 173 THR A C 1
ATOM 1239 O O . THR A 1 173 ? -18.484 6.896 11.871 1.00 77.94 173 THR A O 1
ATOM 1242 N N . SER A 1 174 ? -17.965 7.019 14.040 1.00 86.62 174 SER A N 1
ATOM 1243 C CA . SER A 1 174 ? -16.516 6.982 13.831 1.00 86.62 174 SER A CA 1
ATOM 1244 C C . SER A 1 174 ? -15.979 5.567 13.601 1.00 86.62 174 SER A C 1
ATOM 1246 O O . SER A 1 174 ? -14.864 5.429 13.104 1.00 86.62 174 SER A O 1
ATOM 1248 N N . ILE A 1 175 ? -16.740 4.516 13.932 1.00 93.12 175 ILE A N 1
ATOM 1249 C CA . ILE A 1 175 ? -16.280 3.121 13.832 1.00 93.12 175 ILE A CA 1
ATOM 1250 C C . ILE A 1 175 ? -16.152 2.700 12.363 1.00 93.12 175 ILE A C 1
ATOM 1252 O O . ILE A 1 175 ? -15.077 2.263 11.946 1.00 93.12 175 ILE A O 1
ATOM 1256 N N . SER A 1 176 ? -17.220 2.866 11.577 1.00 93.50 176 SER A N 1
ATOM 1257 C CA . SER A 1 176 ? -17.240 2.501 10.153 1.00 93.50 176 SER A CA 1
ATOM 1258 C C . SER A 1 176 ? -16.349 3.423 9.317 1.00 93.50 176 SER A C 1
ATOM 1260 O O . SER A 1 176 ? -15.600 2.952 8.461 1.00 93.50 176 SER A O 1
ATOM 1262 N N . GLY A 1 177 ? -16.343 4.727 9.621 1.00 92.75 177 GLY A N 1
ATOM 1263 C CA . GLY A 1 177 ? -15.434 5.690 8.993 1.00 92.75 177 GLY A CA 1
ATOM 1264 C C . GLY A 1 177 ? -13.960 5.341 9.222 1.00 92.75 177 GLY A C 1
ATOM 1265 O O . GLY A 1 177 ? -13.174 5.337 8.277 1.00 92.75 177 GLY A O 1
ATOM 1266 N N . THR A 1 178 ? -13.592 4.963 10.453 1.00 93.94 178 THR A N 1
ATOM 1267 C CA . THR A 1 178 ? -12.224 4.522 10.771 1.00 93.94 178 THR A CA 1
ATOM 1268 C C . THR A 1 178 ? -11.859 3.241 10.024 1.00 93.94 178 THR A C 1
ATOM 1270 O O . THR A 1 178 ? -10.769 3.178 9.464 1.00 93.94 178 THR A O 1
ATOM 1273 N N . TYR A 1 179 ? -12.764 2.258 9.941 1.00 95.19 179 TYR A N 1
ATOM 1274 C CA . TYR A 1 179 ? -12.527 1.038 9.161 1.00 95.19 179 TYR A CA 1
ATOM 1275 C C . TYR A 1 179 ? -12.262 1.341 7.682 1.00 95.19 179 TYR A C 1
ATOM 1277 O O . TYR A 1 179 ? -11.283 0.854 7.122 1.00 95.19 179 TYR A O 1
ATOM 1285 N N . SER A 1 180 ? -13.088 2.185 7.056 1.00 93.81 180 SER A N 1
ATOM 1286 C CA . SER A 1 180 ? -12.928 2.553 5.643 1.00 93.81 180 SER A CA 1
ATOM 1287 C C . SER A 1 180 ? -11.604 3.277 5.379 1.00 93.81 180 SER A C 1
ATOM 1289 O O . SER A 1 180 ? -10.950 3.014 4.366 1.00 93.81 180 SER A O 1
ATOM 1291 N N . LEU A 1 181 ? -11.191 4.173 6.283 1.00 91.00 181 LEU A N 1
ATOM 1292 C CA . LEU A 1 181 ? -9.891 4.846 6.202 1.00 91.00 181 LEU A CA 1
ATOM 1293 C C . LEU A 1 181 ? -8.744 3.845 6.344 1.00 91.00 181 LEU A C 1
ATOM 1295 O O . LEU A 1 181 ? -7.819 3.862 5.534 1.00 91.00 181 LEU A O 1
ATOM 1299 N N . TYR A 1 182 ? -8.847 2.924 7.302 1.00 91.81 182 TYR A N 1
ATOM 1300 C CA . TYR A 1 182 ? -7.858 1.870 7.510 1.00 91.81 182 TYR A CA 1
ATOM 1301 C C . TYR A 1 182 ? -7.754 0.947 6.292 1.00 91.81 182 TYR A C 1
ATOM 1303 O O . TYR A 1 182 ? -6.657 0.604 5.860 1.00 91.81 182 TYR A O 1
ATOM 1311 N N . GLN A 1 183 ? -8.883 0.598 5.669 1.00 92.44 183 GLN A N 1
ATOM 1312 C CA . GLN A 1 183 ? -8.927 -0.241 4.466 1.00 92.44 183 GLN A CA 1
ATOM 1313 C C . GLN A 1 183 ? -8.280 0.442 3.281 1.00 92.44 183 GLN A C 1
ATOM 1315 O O . GLN A 1 183 ? -7.471 -0.162 2.572 1.00 92.44 183 GLN A O 1
ATOM 1320 N N . THR A 1 184 ? -8.600 1.717 3.097 1.00 86.00 184 THR A N 1
ATOM 1321 C CA . THR A 1 184 ? -7.995 2.540 2.056 1.00 86.00 184 THR A CA 1
ATOM 1322 C C . THR A 1 184 ? -6.492 2.648 2.279 1.00 86.00 184 THR A C 1
ATOM 1324 O O . THR A 1 184 ? -5.723 2.464 1.340 1.00 86.00 184 THR A O 1
ATOM 1327 N N . ALA A 1 185 ? -6.057 2.860 3.521 1.00 84.81 185 ALA A N 1
ATOM 1328 C CA . ALA A 1 185 ? -4.647 2.932 3.860 1.00 84.81 185 ALA A CA 1
ATOM 1329 C C . ALA A 1 185 ? -3.911 1.612 3.600 1.00 84.81 185 ALA A C 1
ATOM 1331 O O . ALA A 1 185 ? -2.911 1.621 2.893 1.00 84.81 185 ALA A O 1
ATOM 1332 N N . CYS A 1 186 ? -4.413 0.478 4.089 1.00 87.44 186 CYS A N 1
ATOM 1333 C CA . CYS A 1 186 ? -3.785 -0.833 3.888 1.00 87.44 186 CYS A CA 1
ATOM 1334 C C . CYS A 1 186 ? -3.714 -1.235 2.404 1.00 87.44 186 CYS A C 1
ATOM 1336 O O . CYS A 1 186 ? -2.678 -1.697 1.914 1.00 87.44 186 CYS A O 1
ATOM 1338 N N . SER A 1 187 ? -4.794 -1.002 1.652 1.00 82.56 187 SER A N 1
ATOM 1339 C CA . SER A 1 187 ? -4.843 -1.305 0.216 1.00 82.56 187 SER A CA 1
ATOM 1340 C C . SER A 1 187 ? -3.953 -0.370 -0.616 1.00 82.56 187 SER A C 1
ATOM 1342 O O . SER A 1 187 ? -3.286 -0.809 -1.564 1.00 82.56 187 SER A O 1
ATOM 1344 N N . SER A 1 188 ? -3.863 0.904 -0.234 1.00 72.69 188 SER A N 1
ATOM 1345 C CA . SER A 1 188 ? -2.961 1.864 -0.876 1.00 72.69 188 SER A CA 1
ATOM 1346 C C . SER A 1 188 ? -1.502 1.548 -0.533 1.00 72.69 188 SER A C 1
ATOM 1348 O O . SER A 1 188 ? -0.670 1.426 -1.427 1.00 72.69 188 SER A O 1
ATOM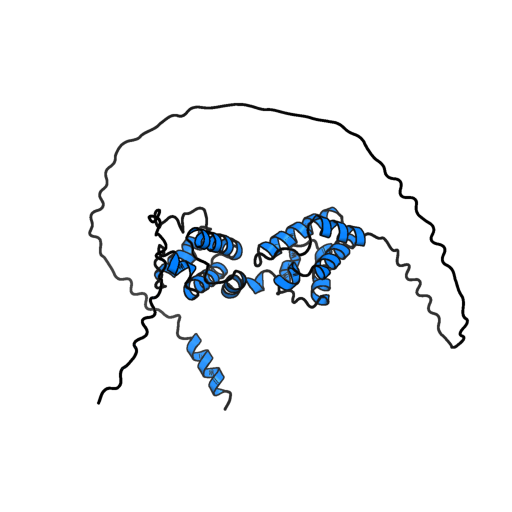 1350 N N . ASN A 1 189 ? -1.190 1.265 0.728 1.00 71.75 189 ASN A N 1
ATOM 1351 C CA . ASN A 1 189 ? 0.172 1.069 1.223 1.00 71.75 189 ASN A CA 1
ATOM 1352 C C . ASN A 1 189 ? 0.679 -0.363 1.068 1.00 71.75 189 ASN A C 1
ATOM 1354 O O . ASN A 1 189 ? 1.071 -1.000 2.034 1.00 71.75 189 ASN A O 1
ATOM 1358 N N . GLY A 1 190 ? 0.696 -0.877 -0.157 1.00 65.56 190 GLY A N 1
ATOM 1359 C CA . GLY A 1 190 ? 1.219 -2.220 -0.433 1.00 65.56 190 GLY A CA 1
ATOM 1360 C C . GLY A 1 190 ? 0.163 -3.242 -0.825 1.00 65.56 190 GLY A C 1
ATOM 1361 O O . GLY A 1 190 ? 0.515 -4.363 -1.166 1.00 65.56 190 GLY A O 1
ATOM 1362 N N . GLY A 1 191 ? -1.113 -2.844 -0.910 1.00 71.69 191 GLY A N 1
ATOM 1363 C CA . GLY A 1 191 ? -2.175 -3.752 -1.355 1.00 71.69 191 GLY A CA 1
ATOM 1364 C C . GLY A 1 191 ? -2.531 -4.793 -0.306 1.00 71.69 191 GLY A C 1
ATOM 1365 O O . GLY A 1 191 ? -3.061 -5.841 -0.660 1.00 71.69 191 GLY A O 1
ATOM 1366 N N . TYR A 1 192 ? -2.223 -4.523 0.961 1.00 84.00 192 TYR A N 1
ATOM 1367 C CA . TYR A 1 192 ? -2.491 -5.461 2.032 1.00 84.00 192 TYR A CA 1
ATOM 1368 C C . TYR A 1 192 ? -3.995 -5.551 2.261 1.00 84.00 192 TYR A C 1
ATOM 1370 O O . TYR A 1 192 ? -4.689 -4.543 2.431 1.00 84.00 192 TYR A O 1
ATOM 1378 N N . SER A 1 193 ? -4.498 -6.781 2.265 1.00 88.19 193 SER A N 1
ATOM 1379 C CA . SER A 1 193 ? -5.844 -7.064 2.733 1.00 88.19 193 SER A CA 1
ATOM 1380 C C . SER A 1 193 ? -5.894 -6.878 4.241 1.00 88.19 193 SER A C 1
ATOM 1382 O O . SER A 1 193 ? -5.051 -7.404 4.969 1.00 88.19 193 SER A O 1
ATOM 1384 N N . ILE A 1 194 ? -6.916 -6.172 4.702 1.00 94.19 194 ILE A N 1
ATOM 1385 C CA . ILE A 1 194 ? -7.251 -6.105 6.117 1.00 94.19 194 ILE A CA 1
ATOM 1386 C C . ILE A 1 194 ? -7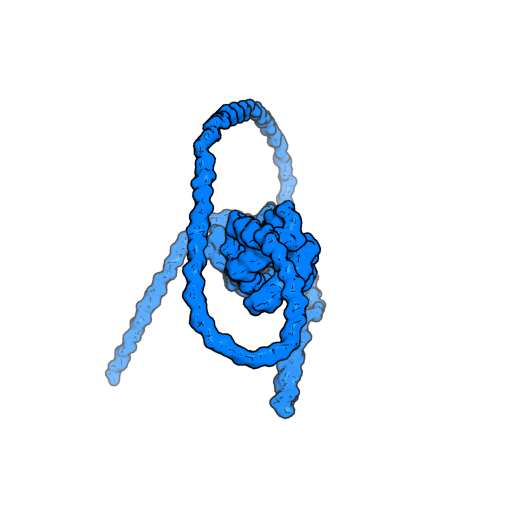.652 -7.496 6.623 1.00 94.19 194 ILE A C 1
ATOM 1388 O O . ILE A 1 194 ? -8.426 -8.196 5.972 1.00 94.19 194 ILE A O 1
ATOM 1392 N N . ALA A 1 195 ? -7.179 -7.860 7.815 1.00 95.25 195 ALA A N 1
ATOM 1393 C CA . ALA A 1 195 ? -7.472 -9.144 8.450 1.00 95.25 195 ALA A CA 1
ATOM 1394 C C . ALA A 1 195 ? -8.952 -9.347 8.833 1.00 95.25 195 ALA A C 1
ATOM 1396 O O . ALA A 1 195 ? -9.436 -10.477 8.871 1.00 95.25 195 ALA A O 1
ATOM 1397 N N . LEU A 1 196 ? -9.665 -8.259 9.137 1.00 96.69 196 LEU A N 1
ATOM 1398 C CA . LEU A 1 196 ? -11.085 -8.251 9.493 1.00 96.69 196 LEU A CA 1
ATOM 1399 C C . LEU A 1 196 ? -11.969 -7.690 8.370 1.00 96.69 196 LEU A C 1
ATOM 1401 O O . LEU A 1 196 ? -11.710 -6.634 7.795 1.00 96.69 196 LEU A O 1
ATOM 1405 N N . THR A 1 197 ? -13.100 -8.333 8.115 1.00 97.19 197 THR A N 1
ATOM 1406 C CA . THR A 1 197 ? -14.191 -7.730 7.330 1.00 97.19 197 THR A CA 1
ATOM 1407 C C . THR A 1 197 ? -14.848 -6.571 8.093 1.00 97.19 197 THR A C 1
ATOM 1409 O O . THR A 1 197 ? -14.745 -6.503 9.319 1.00 97.19 197 THR A O 1
ATOM 1412 N N . SER A 1 198 ? -15.577 -5.687 7.396 1.00 96.50 198 SER A N 1
ATOM 1413 C CA . SER A 1 198 ? -16.308 -4.574 8.039 1.00 96.50 198 SER A CA 1
ATOM 1414 C C . SER A 1 198 ? -17.245 -5.078 9.136 1.00 96.50 198 SER A C 1
ATOM 1416 O O . SER A 1 198 ? -17.260 -4.543 10.238 1.00 96.50 198 SER A O 1
ATOM 1418 N N . ALA A 1 199 ? -17.956 -6.181 8.876 1.00 96.88 199 ALA A N 1
ATOM 1419 C CA . ALA A 1 199 ? -18.860 -6.791 9.847 1.00 96.88 199 ALA A CA 1
ATOM 1420 C C . ALA A 1 199 ? -18.122 -7.327 11.087 1.00 96.88 199 ALA A C 1
ATOM 1422 O O . ALA A 1 199 ? -18.596 -7.162 12.208 1.00 96.88 199 ALA A O 1
ATOM 1423 N N . GLN A 1 200 ? -16.947 -7.945 10.913 1.00 97.75 200 GLN A N 1
ATOM 1424 C CA . GLN A 1 200 ? -16.127 -8.411 12.039 1.00 97.75 200 GLN A CA 1
ATOM 1425 C C . GLN A 1 200 ? -15.555 -7.245 12.850 1.00 97.75 200 GLN A C 1
ATOM 1427 O O . GLN A 1 200 ? -15.528 -7.313 14.077 1.00 97.75 200 GLN A O 1
ATOM 1432 N N . TRP A 1 201 ? -15.132 -6.172 12.179 1.00 96.94 201 TRP A N 1
ATOM 1433 C CA . TRP A 1 201 ? -14.674 -4.946 12.828 1.00 96.94 201 TRP A CA 1
ATOM 1434 C C . TRP A 1 201 ? -15.787 -4.297 13.658 1.00 96.94 201 TRP A C 1
ATOM 1436 O O . TRP A 1 201 ? -15.591 -3.997 14.833 1.00 96.94 201 TRP A O 1
ATOM 1446 N N . GLU A 1 202 ? -16.981 -4.138 13.087 1.00 95.44 202 GLU A N 1
ATOM 1447 C CA . GLU A 1 202 ? -18.147 -3.584 13.785 1.00 95.44 202 GLU A CA 1
ATOM 1448 C C . GLU A 1 202 ? -18.582 -4.461 14.967 1.00 95.44 202 GLU A C 1
ATOM 1450 O O . GLU A 1 202 ? -18.860 -3.943 16.050 1.00 95.44 202 GLU A O 1
ATOM 1455 N N . ALA A 1 203 ? -18.568 -5.789 14.807 1.00 96.06 203 ALA A N 1
ATOM 1456 C CA . ALA A 1 203 ? -18.865 -6.725 15.890 1.00 96.06 203 ALA A CA 1
ATOM 1457 C C . ALA A 1 203 ? -17.834 -6.644 17.034 1.00 96.06 203 ALA A C 1
ATOM 1459 O O . ALA A 1 203 ? -18.203 -6.638 18.214 1.00 96.06 203 ALA A O 1
ATOM 1460 N N . ALA A 1 204 ? -16.543 -6.538 16.704 1.00 96.25 204 ALA A N 1
ATOM 1461 C CA . ALA A 1 204 ? -15.478 -6.354 17.686 1.00 96.25 204 ALA A CA 1
ATOM 1462 C C . ALA A 1 204 ? -15.613 -5.010 18.421 1.00 96.25 204 ALA A C 1
ATOM 1464 O O . ALA A 1 204 ? -15.490 -4.960 19.647 1.00 96.25 204 ALA A O 1
ATOM 1465 N N . ALA A 1 205 ? -15.947 -3.938 17.699 1.00 95.81 205 ALA A N 1
ATOM 1466 C CA . ALA A 1 205 ? -16.189 -2.628 18.288 1.00 95.81 205 ALA A CA 1
ATOM 1467 C C . ALA A 1 205 ? -17.398 -2.629 19.238 1.00 95.81 205 ALA A C 1
ATOM 1469 O O . ALA A 1 205 ? -17.295 -2.133 20.361 1.00 95.81 205 ALA A O 1
ATOM 1470 N N . GLY A 1 206 ? -18.507 -3.268 18.850 1.00 93.88 206 GLY A N 1
ATOM 1471 C CA . GLY A 1 206 ? -19.694 -3.411 19.700 1.00 93.88 206 GLY A CA 1
ATOM 1472 C C . GLY A 1 206 ? -19.448 -4.243 20.964 1.00 93.88 206 GLY A C 1
ATOM 1473 O O . GLY A 1 206 ? -19.995 -3.937 22.022 1.00 93.88 206 GLY A O 1
ATOM 1474 N N . SER A 1 207 ? -18.560 -5.241 20.891 1.00 90.56 207 SER A N 1
ATOM 1475 C CA . SER A 1 207 ? -18.143 -6.040 22.056 1.00 90.56 207 SER A CA 1
ATOM 1476 C C . SER A 1 207 ? -17.373 -5.206 23.089 1.00 90.56 207 SER A C 1
ATOM 1478 O O . SER A 1 207 ? -17.386 -5.509 24.282 1.00 90.56 207 SER A O 1
ATOM 1480 N N . GLY A 1 208 ? -16.725 -4.124 22.645 1.00 76.19 208 GLY A N 1
ATOM 1481 C CA . GLY A 1 208 ? -16.057 -3.165 23.513 1.00 76.19 208 GLY A CA 1
ATOM 1482 C C . GLY A 1 208 ? -17.025 -2.307 24.331 1.00 76.19 208 GLY A C 1
ATOM 1483 O O . GLY A 1 208 ? -16.719 -1.986 25.475 1.00 76.19 208 GLY A O 1
ATOM 1484 N N . SER A 1 209 ? -18.214 -1.991 23.810 1.00 66.69 209 SER A N 1
ATOM 1485 C CA . SER A 1 209 ? -19.194 -1.117 24.479 1.00 66.69 209 SER A CA 1
ATOM 1486 C C . SER A 1 209 ? -19.898 -1.752 25.686 1.00 66.69 209 SER A C 1
ATOM 1488 O O . SER A 1 209 ? -20.793 -1.134 26.265 1.00 66.69 209 SER A O 1
ATOM 1490 N N . GLY A 1 210 ? -19.492 -2.955 26.106 1.00 57.84 210 GLY A N 1
ATOM 1491 C CA . GLY A 1 210 ? -19.841 -3.496 27.412 1.00 57.84 210 GLY A CA 1
ATOM 1492 C C . GLY A 1 210 ? -19.342 -2.553 28.501 1.00 57.84 210 GLY A C 1
ATOM 1493 O O . GLY A 1 210 ? -18.187 -2.630 28.915 1.00 57.84 210 GLY A O 1
ATOM 1494 N N . SER A 1 211 ? -20.225 -1.658 28.943 1.00 48.44 211 SER A N 1
ATOM 1495 C CA . SER A 1 211 ? -20.080 -0.786 30.104 1.00 48.44 211 SER A CA 1
ATOM 1496 C C . SER A 1 211 ? -20.020 -1.648 31.368 1.00 48.44 211 SER A C 1
ATOM 1498 O O . SER A 1 211 ? -20.923 -1.681 32.200 1.00 48.44 211 SER A O 1
ATOM 1500 N N . GLY A 1 212 ? -18.937 -2.409 31.505 1.00 49.81 212 GLY A N 1
ATOM 1501 C CA . GLY A 1 212 ? -18.445 -2.822 32.796 1.00 49.81 212 GLY A CA 1
ATOM 1502 C C . GLY A 1 212 ? -18.009 -1.540 33.472 1.00 49.81 212 GLY A C 1
ATOM 1503 O O . GLY A 1 212 ? -16.895 -1.071 33.255 1.00 49.81 212 GLY A O 1
ATOM 1504 N N . THR A 1 213 ? -18.916 -0.942 34.240 1.00 44.44 213 THR A N 1
ATOM 1505 C CA . THR A 1 213 ? -18.544 0.006 35.282 1.00 44.44 213 THR A CA 1
ATOM 1506 C C . THR A 1 213 ? -17.550 -0.737 36.161 1.00 44.44 213 THR A C 1
ATOM 1508 O O . THR A 1 213 ? -17.932 -1.528 37.021 1.00 44.44 213 THR A O 1
ATOM 1511 N N . VAL A 1 214 ? -16.260 -0.565 35.887 1.00 44.66 214 VAL A N 1
ATOM 1512 C CA . VAL A 1 214 ? -15.208 -1.003 36.790 1.00 44.66 214 VAL A CA 1
ATOM 1513 C C . VAL A 1 214 ? -15.294 -0.013 37.940 1.00 44.66 214 VAL A C 1
ATOM 1515 O O . VAL A 1 214 ? -14.676 1.048 37.926 1.00 44.66 214 VAL A O 1
ATOM 1518 N N . THR A 1 215 ? -16.186 -0.286 38.891 1.00 40.12 215 THR A N 1
ATOM 1519 C CA . THR A 1 215 ? -16.175 0.393 40.177 1.00 40.12 215 THR A CA 1
ATOM 1520 C C . THR A 1 215 ? -14.840 0.034 40.808 1.00 40.12 215 THR A C 1
ATOM 1522 O O . THR A 1 215 ? -14.662 -1.060 41.341 1.00 40.12 215 THR A O 1
ATOM 1525 N N . SER A 1 216 ? -13.876 0.941 40.685 1.00 39.16 216 SER A N 1
ATOM 1526 C CA . SER A 1 216 ? -12.614 0.907 41.409 1.00 39.16 216 SER A CA 1
ATOM 1527 C C . SER A 1 216 ? -12.897 1.080 42.900 1.00 39.16 216 SER A C 1
ATOM 1529 O O . SER A 1 216 ? -12.710 2.153 43.467 1.00 39.16 216 SER A O 1
ATOM 1531 N N . SER A 1 217 ? -13.365 0.018 43.550 1.00 37.22 217 SER A N 1
ATOM 1532 C CA . SER A 1 217 ? -13.358 -0.114 45.003 1.00 37.22 217 SER A CA 1
ATOM 1533 C C . SER A 1 217 ? -11.932 -0.449 45.430 1.00 37.22 217 SER A C 1
ATOM 1535 O O . SER A 1 217 ? -11.609 -1.596 45.729 1.00 37.22 217 SER A O 1
ATOM 1537 N N . ILE A 1 218 ? -11.051 0.551 45.426 1.00 42.91 218 ILE A N 1
ATOM 1538 C CA . ILE A 1 218 ? -9.755 0.454 46.101 1.00 42.91 218 ILE A CA 1
ATOM 1539 C C . ILE A 1 218 ? -10.049 0.551 47.601 1.00 42.91 218 ILE A C 1
ATOM 1541 O O . ILE A 1 218 ? -10.001 1.621 48.200 1.00 42.91 218 ILE A O 1
ATOM 1545 N N . ALA A 1 219 ? -10.422 -0.574 48.208 1.00 43.09 219 ALA A N 1
ATOM 1546 C CA . ALA A 1 219 ? -10.423 -0.718 49.655 1.00 43.09 219 ALA A CA 1
ATOM 1547 C C . ALA A 1 219 ? -8.992 -1.051 50.094 1.00 43.09 219 ALA A C 1
ATOM 1549 O O . ALA A 1 219 ? -8.591 -2.214 50.153 1.00 43.09 219 ALA A O 1
ATOM 1550 N N . SER A 1 220 ? -8.213 -0.007 50.380 1.00 46.41 220 SER A N 1
ATOM 1551 C CA . SER A 1 220 ? -6.947 -0.112 51.105 1.00 46.41 220 SER A CA 1
ATOM 1552 C C . SER A 1 220 ? -7.167 -0.876 52.410 1.00 46.41 220 SER A C 1
ATOM 1554 O O . SER A 1 220 ? -7.790 -0.362 53.334 1.00 46.41 220 SER A O 1
ATOM 1556 N N . SER A 1 221 ? -6.656 -2.104 52.480 1.00 37.97 221 SER A N 1
ATOM 1557 C CA . SER A 1 221 ? -6.663 -2.924 53.693 1.00 37.97 221 SER A CA 1
ATOM 1558 C C . SER A 1 221 ? -5.246 -3.426 53.934 1.00 37.97 221 SER A C 1
ATOM 1560 O O . SER A 1 221 ? -4.786 -4.382 53.313 1.00 37.97 221 SER A O 1
ATOM 1562 N N . SER A 1 222 ? -4.532 -2.724 54.805 1.00 47.72 222 SER A N 1
ATOM 1563 C CA . SER A 1 222 ? -3.250 -3.153 55.349 1.00 47.72 222 SER A CA 1
ATOM 1564 C C . SER A 1 222 ? -3.451 -4.341 56.296 1.00 47.72 222 SER A C 1
ATOM 1566 O O . SER A 1 222 ? -4.236 -4.236 57.233 1.00 47.72 222 SER A O 1
ATOM 1568 N N . GLY A 1 223 ? -2.661 -5.405 56.124 1.00 47.97 223 GLY A N 1
ATOM 1569 C CA . GLY A 1 223 ? -2.204 -6.237 57.246 1.00 47.97 223 GLY A CA 1
ATOM 1570 C C . GLY A 1 223 ? -2.729 -7.677 57.362 1.00 47.97 223 GLY A C 1
ATOM 1571 O O . GLY A 1 223 ? -3.898 -7.909 57.631 1.00 47.97 223 GLY A O 1
ATOM 1572 N N . SER A 1 224 ? -1.758 -8.599 57.326 1.00 38.56 224 SER A N 1
ATOM 1573 C CA . SER A 1 224 ? -1.646 -9.869 58.073 1.00 38.56 224 SER A CA 1
ATOM 1574 C C . SER A 1 224 ? -2.499 -11.109 57.735 1.00 38.56 224 SER A C 1
ATOM 1576 O O . SER A 1 224 ? -3.664 -11.223 58.082 1.00 38.56 224 SER A O 1
ATOM 1578 N N . THR A 1 225 ? -1.783 -12.088 57.164 1.00 42.38 225 THR A N 1
ATOM 1579 C CA . THR A 1 225 ? -1.609 -13.505 57.574 1.00 42.38 225 THR A CA 1
ATOM 1580 C C . THR A 1 225 ? -2.803 -14.441 57.889 1.00 42.38 225 THR A C 1
ATOM 1582 O O . THR A 1 225 ? -3.500 -14.278 58.878 1.00 42.38 225 THR A O 1
ATOM 1585 N N . VAL A 1 226 ? -2.810 -15.558 57.129 1.00 45.19 226 VAL A N 1
ATOM 1586 C CA . VAL A 1 226 ? -3.296 -16.949 57.373 1.00 45.19 226 VAL A CA 1
ATOM 1587 C C . VAL A 1 226 ? -4.792 -17.179 57.660 1.00 45.19 226 VAL A C 1
ATOM 1589 O O . VAL A 1 226 ? -5.313 -16.745 58.675 1.00 45.19 226 VAL A O 1
ATOM 1592 N N . VAL A 1 227 ? -5.455 -17.990 56.818 1.00 34.72 227 VAL A N 1
ATOM 1593 C CA . VAL A 1 227 ? -5.967 -19.354 57.121 1.00 34.72 227 VAL A CA 1
ATOM 1594 C C . VAL A 1 227 ? -6.790 -19.880 55.932 1.00 34.72 227 VAL A C 1
ATOM 1596 O O . VAL A 1 227 ? -7.662 -19.220 55.379 1.00 34.72 227 VAL A O 1
ATOM 1599 N N . GLN A 1 228 ? -6.462 -21.113 55.557 1.00 53.28 228 GLN A N 1
ATOM 1600 C CA . GLN A 1 228 ? -7.087 -21.974 54.562 1.00 53.28 228 GLN A CA 1
ATOM 1601 C C . GLN A 1 228 ? -8.430 -22.517 55.086 1.00 53.28 228 GLN A C 1
ATOM 1603 O O . GLN A 1 228 ? -8.450 -23.145 56.141 1.00 53.28 228 GLN A O 1
ATOM 1608 N N . VAL A 1 229 ? -9.529 -22.352 54.339 1.00 38.91 229 VAL A N 1
ATOM 1609 C CA . VAL A 1 229 ? -10.760 -23.151 54.511 1.00 38.91 229 VAL A CA 1
ATOM 1610 C C . VAL A 1 229 ? -11.355 -23.467 53.140 1.00 38.91 229 VAL A C 1
ATOM 1612 O O . VAL A 1 229 ? -11.596 -22.581 52.323 1.00 38.91 229 VAL A O 1
ATOM 1615 N N . ALA A 1 230 ? -11.575 -24.760 52.898 1.00 50.09 230 ALA A N 1
ATOM 1616 C CA . ALA A 1 230 ? -12.296 -25.288 51.752 1.00 50.09 230 ALA A CA 1
ATOM 1617 C C . ALA A 1 230 ? -13.767 -24.848 51.797 1.00 50.09 230 ALA A C 1
ATOM 1619 O O . ALA A 1 230 ? -14.463 -25.088 52.781 1.00 50.09 230 ALA A O 1
ATOM 1620 N N . GLY A 1 231 ? -14.239 -24.230 50.716 1.00 39.59 231 GLY A N 1
ATOM 1621 C CA . GLY A 1 231 ? -15.622 -23.796 50.557 1.00 39.59 231 GLY A CA 1
ATOM 1622 C C . GLY A 1 231 ? -16.107 -24.067 49.141 1.00 39.59 231 GLY A C 1
ATOM 1623 O O . GLY A 1 231 ? -15.886 -23.274 48.232 1.00 39.59 231 GLY A O 1
ATOM 1624 N N . THR A 1 232 ? -16.754 -25.215 48.966 1.00 50.44 232 THR A N 1
ATOM 1625 C CA . THR A 1 232 ? -17.543 -25.580 47.790 1.00 50.44 232 THR A CA 1
ATOM 1626 C C . THR A 1 232 ? -18.700 -24.596 47.629 1.00 50.44 232 THR A C 1
ATOM 1628 O O . THR A 1 232 ? -19.661 -24.657 48.392 1.00 50.44 232 THR A O 1
ATOM 1631 N N . SER A 1 233 ? -18.652 -23.746 46.605 1.00 39.84 233 SER A N 1
ATOM 1632 C CA . SER A 1 233 ? -19.790 -22.913 46.208 1.00 39.84 233 SER A CA 1
ATOM 1633 C C . SER A 1 233 ? -20.201 -23.260 44.783 1.00 39.84 233 SER A C 1
ATOM 1635 O O . SER A 1 233 ? -19.549 -22.890 43.811 1.00 39.84 233 SER A O 1
ATOM 1637 N N . LYS A 1 234 ? -21.299 -24.020 44.686 1.00 47.81 234 LYS A N 1
ATOM 1638 C CA . LYS A 1 234 ? -22.100 -24.205 43.473 1.00 47.81 234 LYS A CA 1
ATOM 1639 C C . LYS A 1 234 ? -22.647 -22.843 43.049 1.00 47.81 234 LYS A C 1
ATOM 1641 O O . LYS A 1 234 ? -23.534 -22.314 43.715 1.00 47.81 234 LYS A O 1
ATOM 1646 N N . THR A 1 235 ? -22.170 -22.314 41.932 1.00 40.72 235 THR A N 1
ATOM 1647 C CA . THR A 1 235 ? -22.807 -21.174 41.270 1.00 40.72 235 THR A CA 1
ATOM 1648 C C . THR A 1 235 ? -23.829 -21.709 40.278 1.00 40.72 235 THR A C 1
ATOM 1650 O O . THR A 1 235 ? -23.496 -22.292 39.249 1.00 40.72 23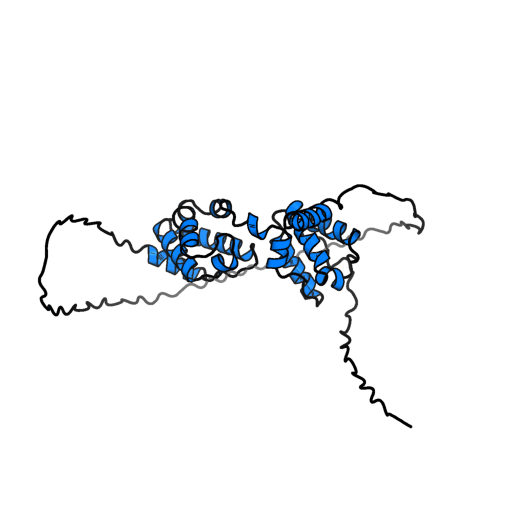5 THR A O 1
ATOM 1653 N N . THR A 1 236 ? -25.094 -21.566 40.647 1.00 40.12 236 THR A N 1
ATOM 1654 C CA . THR A 1 236 ? -26.271 -21.913 39.858 1.00 40.12 236 THR A CA 1
ATOM 1655 C C . THR A 1 236 ? -26.366 -20.965 38.662 1.00 40.12 236 THR A C 1
ATOM 1657 O O . THR A 1 236 ? -26.560 -19.764 38.832 1.00 40.12 236 THR A O 1
ATOM 1660 N N . SER A 1 237 ? -26.213 -21.493 37.449 1.00 43.44 237 SER A N 1
ATOM 1661 C CA . SER A 1 237 ? -26.461 -20.762 36.206 1.00 43.44 237 SER A CA 1
ATOM 1662 C C . SER A 1 237 ? -27.951 -20.427 36.094 1.00 43.44 237 SER A C 1
ATOM 1664 O O . SER A 1 237 ? -28.780 -21.318 35.918 1.00 43.44 237 SER A O 1
ATOM 1666 N N . ALA A 1 238 ? -28.300 -19.145 36.198 1.00 49.50 238 ALA A N 1
ATOM 1667 C CA . ALA A 1 238 ? -29.609 -18.651 35.793 1.00 49.50 238 ALA A CA 1
ATOM 1668 C C . ALA A 1 238 ? -29.632 -18.569 34.260 1.00 49.50 238 ALA A C 1
ATOM 1670 O O . ALA A 1 238 ? -28.915 -17.768 33.663 1.00 49.50 238 ALA A O 1
ATOM 1671 N N . GLY A 1 239 ? -30.412 -19.449 33.632 1.00 41.75 239 GLY A N 1
ATOM 1672 C CA . GLY A 1 239 ? -30.649 -19.435 32.194 1.00 41.75 239 GLY A CA 1
ATOM 1673 C C . GLY A 1 239 ? -31.448 -18.199 31.796 1.00 41.75 239 GLY A C 1
ATOM 1674 O O . GLY A 1 239 ? -32.571 -18.001 32.254 1.00 41.75 239 GLY A O 1
ATOM 1675 N N . THR A 1 240 ? -30.870 -17.368 30.938 1.00 43.34 240 THR A N 1
ATOM 1676 C CA . THR A 1 240 ? -31.584 -16.312 30.228 1.00 43.34 240 THR A CA 1
ATOM 1677 C C . THR A 1 240 ? -32.266 -16.914 29.004 1.00 43.34 240 THR A C 1
ATOM 1679 O O . THR A 1 240 ? -31.628 -17.333 28.041 1.00 43.34 240 THR A O 1
ATOM 1682 N N . THR A 1 241 ? -33.593 -16.981 29.067 1.00 43.38 241 THR A N 1
ATOM 1683 C CA . THR A 1 241 ? -34.470 -17.374 27.964 1.00 43.38 241 THR A CA 1
ATOM 1684 C C . THR A 1 241 ? -34.347 -16.359 26.828 1.00 43.38 241 THR A C 1
ATOM 1686 O O . THR A 1 241 ? -34.689 -15.188 26.986 1.00 43.38 241 THR A O 1
ATOM 1689 N N . PHE A 1 242 ? -33.835 -16.811 25.686 1.00 45.91 242 PHE A N 1
ATOM 1690 C CA . PHE A 1 242 ? -33.740 -16.035 24.455 1.00 45.91 242 PHE A CA 1
ATOM 1691 C C . PHE A 1 242 ? -35.114 -16.032 23.769 1.00 45.91 242 PHE A C 1
ATOM 1693 O O . PHE A 1 242 ? -35.576 -17.070 23.300 1.00 45.91 242 PHE A O 1
ATOM 1700 N N . SER A 1 243 ? -35.779 -14.878 23.722 1.00 42.78 243 SER A N 1
ATOM 1701 C CA . SER A 1 243 ? -36.992 -14.693 22.920 1.00 42.78 243 SER A CA 1
ATOM 1702 C C . SER A 1 243 ? -36.598 -14.311 21.497 1.00 42.78 243 SER A C 1
ATOM 1704 O O . SER A 1 243 ? -36.105 -13.213 21.256 1.00 42.78 243 SER A O 1
ATOM 1706 N N . THR A 1 244 ? -36.819 -15.222 20.556 1.00 46.72 244 THR A N 1
ATOM 1707 C CA . THR A 1 244 ? -36.782 -14.988 19.107 1.00 46.72 244 THR A CA 1
ATOM 1708 C C . THR A 1 244 ? -38.012 -14.200 18.644 1.00 46.72 244 THR A C 1
ATOM 1710 O O . THR A 1 244 ? -39.125 -14.700 18.823 1.00 46.72 244 THR A O 1
ATOM 1713 N N . PRO A 1 245 ? -37.860 -13.046 17.969 1.00 43.31 245 PRO A N 1
ATOM 1714 C CA . PRO A 1 245 ? -38.900 -12.485 17.119 1.00 43.31 245 PRO A CA 1
ATOM 1715 C C . PRO A 1 245 ? -38.641 -12.850 15.648 1.00 43.31 245 PRO A C 1
ATOM 1717 O O . PRO A 1 245 ? -37.609 -12.520 15.070 1.00 43.31 245 PRO A O 1
ATOM 1720 N N . VAL A 1 246 ? -39.618 -13.518 15.046 1.00 46.25 246 VAL A N 1
ATOM 1721 C CA . VAL A 1 246 ? -39.806 -13.761 13.605 1.00 46.25 246 VAL A CA 1
ATOM 1722 C C . VAL A 1 246 ? -41.310 -13.553 13.361 1.00 46.25 246 VAL A C 1
ATOM 1724 O O . VAL A 1 246 ? -42.077 -13.906 14.260 1.00 46.25 246 VAL A O 1
ATOM 1727 N N . PRO A 1 247 ? -41.817 -13.134 12.186 1.00 55.31 247 PRO A N 1
ATOM 1728 C CA . PRO A 1 247 ? -41.300 -12.266 11.120 1.00 55.31 247 PRO A CA 1
ATOM 1729 C C . PRO A 1 247 ? -42.259 -11.072 10.850 1.00 55.31 247 PRO A C 1
ATOM 1731 O O . PRO A 1 247 ? -43.368 -11.007 11.380 1.00 55.31 247 PRO A O 1
ATOM 1734 N N . SER A 1 248 ? -41.908 -10.167 9.934 1.00 46.06 248 SER A N 1
ATOM 1735 C CA . SER A 1 248 ? -42.924 -9.501 9.101 1.00 46.06 248 SER A CA 1
ATOM 1736 C C . SER A 1 248 ? -42.397 -9.233 7.698 1.00 46.06 248 SER A C 1
ATOM 1738 O O . SER A 1 248 ? -41.292 -8.734 7.507 1.00 46.06 248 SER A O 1
ATOM 1740 N N . SER A 1 249 ? -43.217 -9.668 6.748 1.00 44.28 249 SER A N 1
ATOM 1741 C CA . SER A 1 249 ? -43.056 -9.625 5.299 1.00 44.28 249 SER A CA 1
ATOM 1742 C C . SER A 1 249 ? -43.601 -8.319 4.704 1.00 44.28 249 SER A C 1
ATOM 1744 O O . SER A 1 249 ? -44.388 -7.639 5.357 1.00 44.28 249 SER A O 1
ATOM 1746 N N . ALA A 1 250 ? -43.283 -8.116 3.415 1.00 43.16 250 ALA A N 1
ATOM 1747 C CA . ALA A 1 250 ? -43.758 -7.083 2.476 1.00 43.16 250 ALA A CA 1
ATOM 1748 C C . ALA A 1 250 ? -43.057 -5.712 2.634 1.00 43.16 250 ALA A C 1
ATOM 1750 O O . ALA A 1 250 ? -42.834 -5.248 3.740 1.00 43.16 250 ALA A O 1
ATOM 1751 N N . ASP A 1 251 ? -42.579 -5.042 1.583 1.00 38.69 251 ASP A N 1
ATOM 1752 C CA . ASP A 1 251 ? -43.208 -4.886 0.275 1.00 38.69 251 ASP A CA 1
ATOM 1753 C C . ASP A 1 251 ? -42.244 -4.862 -0.917 1.00 38.69 251 ASP A C 1
ATOM 1755 O O . ASP A 1 251 ? -41.080 -4.466 -0.851 1.00 38.69 251 ASP A O 1
ATOM 1759 N N . THR A 1 252 ? -42.819 -5.271 -2.043 1.00 48.97 252 THR A N 1
ATOM 1760 C CA . THR A 1 252 ? -42.249 -5.237 -3.387 1.00 48.97 252 THR A CA 1
ATOM 1761 C C . THR A 1 252 ? -42.504 -3.849 -3.966 1.00 48.97 252 THR A C 1
ATOM 1763 O O . THR A 1 252 ? -43.637 -3.376 -3.952 1.00 48.97 252 THR A O 1
ATOM 1766 N N . SER A 1 253 ? -41.497 -3.192 -4.532 1.00 46.69 253 SER A N 1
ATOM 1767 C CA . SER A 1 253 ? -41.729 -2.044 -5.414 1.00 46.69 253 SER A CA 1
ATOM 1768 C C . SER A 1 253 ? -40.746 -2.076 -6.569 1.00 46.69 253 SER A C 1
ATOM 1770 O O . SER A 1 253 ? -39.593 -1.664 -6.476 1.00 46.69 253 SER A O 1
ATOM 1772 N N . ALA A 1 254 ? -41.254 -2.616 -7.673 1.00 46.03 254 ALA A N 1
ATOM 1773 C CA . ALA A 1 254 ? -40.736 -2.388 -9.002 1.00 46.03 254 ALA A CA 1
ATOM 1774 C C . ALA A 1 254 ? -40.928 -0.908 -9.369 1.00 46.03 254 ALA A C 1
ATOM 1776 O O . ALA A 1 254 ? -42.006 -0.343 -9.185 1.00 46.03 254 ALA A O 1
ATOM 1777 N N . SER A 1 255 ? -39.904 -0.288 -9.944 1.00 48.44 255 SER A N 1
ATOM 1778 C CA . SER A 1 255 ? -40.087 0.880 -10.802 1.00 48.44 255 SER A CA 1
ATOM 1779 C C . SER A 1 255 ? -39.133 0.798 -11.977 1.00 48.44 255 SER A C 1
ATOM 1781 O O . SER A 1 255 ? -37.944 1.087 -11.904 1.00 48.44 255 SER A O 1
ATOM 1783 N N . SER A 1 256 ? -39.725 0.350 -13.073 1.00 47.03 256 SER A N 1
ATOM 1784 C CA . SER A 1 256 ? -39.358 0.636 -14.447 1.00 47.03 256 SER A CA 1
ATOM 1785 C C . SER A 1 256 ? -39.258 2.142 -14.703 1.00 47.03 256 SER A C 1
ATOM 1787 O O . SER A 1 256 ? -40.197 2.877 -14.405 1.00 47.03 256 SER A O 1
ATOM 1789 N N . SER A 1 257 ? -38.195 2.578 -15.380 1.00 51.78 257 SER A N 1
ATOM 1790 C CA . SER A 1 257 ? -38.300 3.688 -16.332 1.00 51.78 257 SER A CA 1
ATOM 1791 C C . SER A 1 257 ? -37.379 3.459 -17.536 1.00 51.78 257 SER A C 1
ATOM 1793 O O . SER A 1 257 ? -36.160 3.571 -17.482 1.00 51.78 257 SER A O 1
ATOM 1795 N N . THR A 1 258 ? -38.021 3.077 -18.636 1.00 40.16 258 THR A N 1
ATOM 1796 C CA . THR A 1 258 ? -37.678 3.431 -20.021 1.00 40.16 258 THR A CA 1
ATOM 1797 C C . THR A 1 258 ? -37.637 4.958 -20.145 1.00 40.16 258 THR A C 1
ATOM 1799 O O . THR A 1 258 ? -38.410 5.639 -19.475 1.00 40.16 258 THR A O 1
ATOM 1802 N N . THR A 1 259 ? -36.725 5.585 -20.892 1.00 37.31 259 THR A N 1
ATOM 1803 C CA . THR A 1 259 ? -36.781 6.058 -22.307 1.00 37.31 259 THR A CA 1
ATOM 1804 C C . THR A 1 259 ? -35.554 7.010 -22.426 1.00 37.31 259 THR A C 1
ATOM 1806 O O . THR A 1 259 ? -35.163 7.577 -21.414 1.00 37.31 259 THR A O 1
ATOM 1809 N N . ALA A 1 260 ? -34.849 7.290 -23.524 1.00 45.34 260 ALA A N 1
ATOM 1810 C CA . ALA A 1 260 ? -35.157 7.270 -24.941 1.00 45.34 260 ALA A CA 1
ATOM 1811 C C . ALA A 1 260 ? -33.856 7.265 -25.774 1.00 45.34 260 ALA A C 1
ATOM 1813 O O . ALA A 1 260 ? -32.847 7.859 -25.392 1.00 45.34 260 ALA A O 1
ATOM 1814 N N . GLN A 1 261 ? -33.935 6.638 -26.949 1.00 44.91 261 GLN A N 1
ATOM 1815 C CA . GLN A 1 261 ? -33.094 6.917 -28.112 1.00 44.91 261 GLN A CA 1
ATOM 1816 C C . GLN A 1 261 ? -33.094 8.417 -28.431 1.00 44.91 261 GLN A C 1
ATOM 1818 O O . GLN A 1 261 ? -34.165 9.018 -28.510 1.00 44.91 261 GLN A O 1
ATOM 1823 N N . ASN A 1 262 ? -31.927 8.982 -28.747 1.00 53.22 262 ASN A N 1
ATOM 1824 C CA . ASN A 1 262 ? -31.875 10.122 -29.653 1.00 53.22 262 ASN A CA 1
ATOM 1825 C C . ASN A 1 262 ? -30.645 10.062 -30.573 1.00 53.22 262 ASN A C 1
ATOM 1827 O O . ASN A 1 262 ? -29.499 10.134 -30.142 1.00 53.22 262 ASN A O 1
ATOM 1831 N N . SER A 1 263 ? -30.981 9.866 -31.841 1.00 44.28 263 SER A N 1
ATOM 1832 C CA . SER A 1 263 ? -30.350 10.182 -33.119 1.00 44.28 263 SER A CA 1
ATOM 1833 C C . SER A 1 263 ? -28.995 10.904 -33.171 1.00 44.28 263 SER A C 1
ATOM 1835 O O . SER A 1 263 ? -28.786 11.982 -32.622 1.00 44.28 263 SER A O 1
ATOM 1837 N N . THR A 1 264 ? -28.148 10.321 -34.019 1.00 47.28 264 THR A N 1
ATOM 1838 C CA . THR A 1 264 ? -27.008 10.865 -34.772 1.00 47.28 264 THR A CA 1
ATOM 1839 C C . THR A 1 264 ? -27.294 12.245 -35.394 1.00 47.28 264 THR A C 1
ATOM 1841 O O . THR A 1 264 ? -28.411 12.493 -35.853 1.00 47.28 264 THR A O 1
ATOM 1844 N N . PRO A 1 265 ? -26.266 13.099 -35.547 1.00 53.47 265 PRO A N 1
ATOM 1845 C CA . PRO A 1 265 ? -25.877 13.466 -36.911 1.00 53.47 265 PRO A CA 1
ATOM 1846 C C . PRO A 1 265 ? -24.376 13.311 -37.178 1.00 53.47 265 PRO A C 1
ATOM 1848 O O . PRO A 1 265 ? -23.515 13.675 -36.384 1.00 53.47 265 PRO A O 1
ATOM 1851 N N . SER A 1 266 ? -24.113 12.765 -38.361 1.00 47.16 266 SER A N 1
ATOM 1852 C CA . SER A 1 266 ? -22.823 12.706 -39.029 1.00 47.16 266 SER A CA 1
ATOM 1853 C C . SER A 1 266 ? -22.405 14.115 -39.446 1.00 47.16 266 SER A C 1
ATOM 1855 O O . SER A 1 266 ? -23.162 14.800 -40.133 1.00 47.16 266 SER A O 1
ATOM 1857 N N . THR A 1 267 ? -21.195 14.531 -39.080 1.00 47.31 267 THR A N 1
ATOM 1858 C CA . THR A 1 267 ? -20.514 15.655 -39.728 1.00 47.31 267 THR A CA 1
ATOM 1859 C C . THR A 1 267 ? -19.105 15.229 -40.088 1.00 47.31 267 THR A C 1
ATOM 1861 O O . THR A 1 267 ? -18.201 15.212 -39.257 1.00 47.31 267 THR A O 1
ATOM 1864 N N . THR A 1 268 ? -18.946 14.870 -41.355 1.00 49.41 268 THR A N 1
ATOM 1865 C CA . THR A 1 268 ? -17.676 14.848 -42.075 1.00 49.41 268 THR A CA 1
ATOM 1866 C C . THR A 1 268 ? -17.251 16.293 -42.348 1.00 49.41 268 THR A C 1
ATOM 1868 O O . THR A 1 268 ? -18.054 17.056 -42.889 1.00 49.41 268 THR A O 1
ATOM 1871 N N . PRO A 1 269 ? -15.996 16.667 -42.058 1.00 56.50 269 PRO A N 1
ATOM 1872 C CA . PRO A 1 269 ? -15.330 17.656 -42.889 1.00 56.50 269 PRO A CA 1
ATOM 1873 C C . PRO A 1 269 ? -14.007 17.132 -43.457 1.00 56.50 269 PRO A C 1
ATOM 1875 O O . PRO A 1 269 ? -13.109 16.695 -42.745 1.00 56.50 269 PRO A O 1
ATOM 1878 N N . SER A 1 270 ? -13.965 17.188 -44.786 1.00 45.84 270 SER A N 1
ATOM 1879 C CA . SER A 1 270 ? -12.848 17.447 -45.693 1.00 45.84 270 SER A CA 1
ATOM 1880 C C . SER A 1 270 ? -11.406 17.389 -45.179 1.00 45.84 270 SER A C 1
ATOM 1882 O O . SER A 1 270 ? -10.957 18.217 -44.395 1.00 45.84 270 SER A O 1
ATOM 1884 N N . SER A 1 271 ? -10.655 16.497 -45.827 1.00 46.12 271 SER A N 1
ATOM 1885 C CA . SER A 1 271 ? -9.422 16.778 -46.575 1.00 46.12 271 SER A CA 1
ATOM 1886 C C . SER A 1 271 ? -8.661 18.084 -46.288 1.00 46.12 271 SER A C 1
ATOM 1888 O O . SER A 1 271 ? -9.026 19.156 -46.763 1.00 46.12 271 SER A O 1
ATOM 1890 N N . GLY A 1 272 ? -7.485 17.916 -45.686 1.00 43.91 272 GLY A N 1
ATOM 1891 C CA . GLY A 1 272 ? -6.276 18.730 -45.852 1.00 43.91 272 GLY A CA 1
ATOM 1892 C C . GLY A 1 272 ? -5.130 17.901 -45.261 1.00 43.91 272 GLY A C 1
ATOM 1893 O O . GLY A 1 272 ? -5.198 17.527 -44.102 1.00 43.91 272 GLY A O 1
ATOM 1894 N N . GLY A 1 273 ? -4.146 17.396 -46.003 1.00 48.22 273 GLY A N 1
ATOM 1895 C CA . GLY A 1 273 ? -3.316 18.121 -46.955 1.00 48.22 273 GLY A CA 1
ATOM 1896 C C . GLY A 1 273 ? -2.121 18.701 -46.197 1.00 48.22 273 GLY A C 1
ATOM 1897 O O . GLY A 1 273 ? -2.137 19.875 -45.856 1.00 48.22 273 GLY A O 1
ATOM 1898 N N . GLY A 1 274 ? -1.117 17.874 -45.892 1.00 44.25 274 GLY A N 1
ATOM 1899 C CA . GLY A 1 274 ? 0.080 18.306 -45.168 1.00 44.25 274 GLY A CA 1
ATOM 1900 C C . GLY A 1 274 ? 1.103 17.184 -45.053 1.00 44.25 274 GLY A C 1
ATOM 1901 O O . GLY A 1 274 ? 1.148 16.484 -44.048 1.00 44.25 274 GLY A O 1
ATOM 1902 N N . GLY A 1 275 ? 1.880 16.982 -46.118 1.00 45.62 275 GLY A N 1
ATOM 1903 C CA . GLY A 1 275 ? 3.055 16.120 -46.087 1.00 45.62 275 GLY A CA 1
ATOM 1904 C C . GLY A 1 275 ? 4.155 16.748 -45.236 1.00 45.62 275 GLY A C 1
ATOM 1905 O O . GLY A 1 275 ? 4.466 17.926 -45.401 1.00 45.62 275 GLY A O 1
ATOM 1906 N N . PHE A 1 276 ? 4.755 15.947 -44.361 1.00 44.28 276 PHE A N 1
ATOM 1907 C CA . PHE A 1 276 ? 6.054 16.245 -43.777 1.00 44.28 276 PHE A CA 1
ATOM 1908 C C . PHE A 1 276 ? 7.068 15.311 -44.419 1.00 44.28 276 PHE A C 1
ATOM 1910 O O . PHE A 1 276 ? 7.026 14.095 -44.252 1.00 44.28 276 PHE A O 1
ATOM 1917 N N . THR A 1 277 ? 7.918 15.920 -45.232 1.00 47.75 277 THR A N 1
ATOM 1918 C CA . THR A 1 277 ? 9.096 15.329 -45.848 1.00 47.75 277 THR A CA 1
ATOM 1919 C C . THR A 1 277 ? 10.079 14.865 -44.777 1.00 47.75 277 THR A C 1
ATOM 1921 O O . THR A 1 277 ? 10.400 15.617 -43.854 1.00 47.75 277 THR A O 1
ATOM 1924 N N . GLU A 1 278 ? 10.580 13.642 -44.946 1.00 51.03 278 GLU A N 1
ATOM 1925 C CA . GLU A 1 278 ? 11.891 13.202 -44.470 1.00 51.03 278 GLU A CA 1
ATOM 1926 C C . GLU A 1 278 ? 12.932 14.269 -44.835 1.00 51.03 278 GLU A C 1
ATOM 1928 O O . GLU A 1 278 ? 13.181 14.447 -46.017 1.00 51.03 278 GLU A O 1
ATOM 1933 N N . ASP A 1 279 ? 13.430 15.041 -43.855 1.00 52.62 279 ASP A N 1
ATOM 1934 C CA . ASP A 1 279 ? 14.753 15.713 -43.842 1.00 52.62 279 ASP A CA 1
ATOM 1935 C C . ASP A 1 279 ? 14.847 16.833 -42.779 1.00 52.62 279 ASP A C 1
ATOM 1937 O O . ASP A 1 279 ? 15.103 18.000 -43.077 1.00 52.62 279 ASP A O 1
ATOM 1941 N N . GLN A 1 280 ? 14.722 16.493 -41.491 1.00 43.94 280 GLN A N 1
ATOM 1942 C CA . GLN A 1 280 ? 15.270 17.339 -40.417 1.00 43.94 280 GLN A CA 1
ATOM 1943 C C . GLN A 1 280 ? 16.080 16.515 -39.410 1.00 43.94 280 GLN A C 1
ATOM 1945 O O . GLN A 1 280 ? 15.673 16.237 -38.287 1.00 43.94 280 GLN A O 1
ATOM 1950 N N . LYS A 1 281 ? 17.299 16.164 -39.834 1.00 47.38 281 LYS A N 1
ATOM 1951 C CA . LYS A 1 281 ? 18.455 15.981 -38.948 1.00 47.38 281 LYS A CA 1
ATOM 1952 C C . LYS A 1 281 ? 19.042 17.355 -38.627 1.00 47.38 281 LYS A C 1
ATOM 1954 O O . LYS A 1 281 ? 19.741 17.871 -39.491 1.00 47.38 281 LYS A O 1
ATOM 1959 N N . ILE A 1 282 ? 18.867 17.911 -37.421 1.00 40.94 282 ILE A N 1
ATOM 1960 C CA . ILE A 1 282 ? 19.800 18.926 -36.882 1.00 40.94 282 ILE A CA 1
ATOM 1961 C C . ILE A 1 282 ? 19.952 18.816 -35.346 1.00 40.94 282 ILE A C 1
ATOM 1963 O O . ILE A 1 282 ? 18.980 18.927 -34.611 1.00 40.94 282 ILE A O 1
ATOM 1967 N N . ALA A 1 283 ? 21.226 18.675 -34.944 1.00 36.88 283 ALA A N 1
ATOM 1968 C CA . ALA A 1 283 ? 21.921 19.040 -33.692 1.00 36.88 283 ALA A CA 1
ATOM 1969 C C . ALA A 1 283 ? 21.531 18.360 -32.359 1.00 36.88 283 ALA A C 1
ATOM 1971 O O . ALA A 1 283 ? 20.438 18.528 -31.843 1.00 36.88 283 ALA A O 1
ATOM 1972 N N . LEU A 1 284 ? 22.407 17.545 -31.749 1.00 46.31 284 LEU A N 1
ATOM 1973 C CA . LEU A 1 284 ? 23.596 17.947 -30.960 1.00 46.31 284 LEU A CA 1
ATOM 1974 C C . LEU A 1 284 ? 23.271 18.922 -29.814 1.00 46.31 284 LEU A C 1
ATOM 1976 O O . LEU A 1 284 ? 23.585 20.106 -29.878 1.00 46.31 284 LEU A O 1
ATOM 1980 N N . GLY A 1 285 ? 22.719 18.380 -28.727 1.00 33.97 285 GLY A N 1
ATOM 1981 C CA . GLY A 1 285 ? 22.784 18.968 -27.390 1.00 33.97 285 GLY A CA 1
ATOM 1982 C C . GLY A 1 285 ? 23.630 18.078 -26.483 1.00 33.97 285 GLY A C 1
ATOM 1983 O O . GLY A 1 285 ? 23.131 17.117 -25.908 1.00 33.97 285 GLY A O 1
ATOM 1984 N N . VAL A 1 286 ? 24.928 18.366 -26.394 1.00 41.56 286 VAL A N 1
ATOM 1985 C CA . VAL A 1 286 ? 25.871 17.674 -25.506 1.00 41.56 286 VAL A CA 1
ATOM 1986 C C . VAL A 1 286 ? 25.653 18.196 -24.084 1.00 41.56 286 VAL A C 1
ATOM 1988 O O . VAL A 1 286 ? 26.176 19.241 -23.711 1.00 41.56 286 VAL A O 1
ATOM 1991 N N . GLY A 1 287 ? 24.851 17.487 -23.292 1.00 36.28 287 GLY A N 1
ATOM 1992 C CA . GLY A 1 287 ? 24.666 17.743 -21.862 1.00 36.28 287 GLY A CA 1
ATOM 1993 C C . GLY A 1 287 ? 25.687 16.987 -21.011 1.00 36.28 287 GLY A C 1
ATOM 1994 O O . GLY A 1 287 ? 25.330 16.064 -20.288 1.00 36.28 287 GLY A O 1
ATOM 1995 N N . LEU A 1 288 ? 26.964 17.360 -21.112 1.00 42.97 288 LEU A N 1
ATOM 1996 C CA . LEU A 1 288 ? 27.969 17.082 -20.081 1.00 42.97 288 LEU A CA 1
ATOM 1997 C C . LEU A 1 288 ? 27.599 17.882 -18.824 1.00 42.97 288 LEU A C 1
ATOM 1999 O O . LEU A 1 288 ? 27.551 19.108 -18.897 1.00 42.97 288 LEU A O 1
ATOM 2003 N N . GLY A 1 289 ? 27.400 17.241 -17.668 1.00 35.78 289 GLY A N 1
ATOM 2004 C CA . GLY A 1 289 ? 27.302 18.019 -16.429 1.00 35.78 289 GLY A CA 1
ATOM 2005 C C . GLY A 1 289 ? 26.804 17.312 -15.174 1.00 35.78 289 GLY A C 1
ATOM 2006 O O . GLY A 1 289 ? 25.714 17.605 -14.714 1.00 35.78 289 GLY A O 1
ATOM 2007 N N . MET A 1 290 ? 27.667 16.488 -14.573 1.00 45.84 290 MET A N 1
ATOM 2008 C CA . MET A 1 290 ? 27.799 16.305 -13.116 1.00 45.84 290 MET A CA 1
ATOM 2009 C C . MET A 1 290 ? 26.584 15.797 -12.314 1.00 45.84 290 MET A C 1
ATOM 2011 O O . MET A 1 290 ? 25.799 16.568 -11.776 1.00 45.84 290 MET A O 1
ATOM 2015 N N . GLY A 1 291 ? 26.547 14.484 -12.066 1.00 36.28 291 GLY A N 1
ATOM 2016 C CA . GLY A 1 291 ? 25.714 13.919 -10.994 1.00 36.28 291 GLY A CA 1
ATOM 2017 C C . GLY A 1 291 ? 26.116 12.535 -10.481 1.00 36.28 291 GLY A C 1
ATOM 2018 O O . GLY A 1 291 ? 25.380 11.950 -9.698 1.00 36.28 291 GLY A O 1
ATOM 2019 N N . LEU A 1 292 ? 27.256 11.982 -10.914 1.00 45.47 292 LEU A N 1
ATOM 2020 C CA . LEU A 1 292 ? 27.617 10.583 -10.638 1.00 45.47 292 LEU A CA 1
ATOM 2021 C C . LEU A 1 292 ? 29.115 10.338 -10.323 1.00 45.47 292 LEU A C 1
ATOM 2023 O O . LEU A 1 292 ? 29.717 9.432 -10.891 1.00 45.47 292 LEU A O 1
ATOM 2027 N N . PRO A 1 293 ? 29.738 11.094 -9.388 1.00 43.56 293 PRO A N 1
ATOM 2028 C CA . PRO A 1 293 ? 30.904 10.558 -8.669 1.00 43.56 293 PRO A CA 1
ATOM 2029 C C . PRO A 1 293 ? 30.739 10.467 -7.138 1.00 43.56 293 PRO A C 1
ATOM 2031 O O . PRO A 1 293 ? 31.600 9.897 -6.473 1.00 43.56 293 PRO A O 1
ATOM 2034 N N . ALA A 1 294 ? 29.646 10.963 -6.544 1.00 47.25 294 ALA A N 1
ATOM 2035 C CA . ALA A 1 294 ? 29.519 11.013 -5.079 1.00 47.25 294 ALA A CA 1
ATOM 2036 C C . ALA A 1 294 ? 29.309 9.637 -4.408 1.00 47.25 294 ALA A C 1
ATOM 2038 O O . ALA A 1 294 ? 29.705 9.446 -3.260 1.00 47.25 294 ALA A O 1
ATOM 2039 N N . ILE A 1 295 ? 28.748 8.652 -5.117 1.00 51.09 295 ILE A N 1
ATOM 2040 C CA . ILE A 1 295 ? 28.425 7.338 -4.528 1.00 51.09 295 ILE A CA 1
ATOM 2041 C C . ILE A 1 295 ? 29.670 6.434 -4.421 1.00 51.09 295 ILE A C 1
ATOM 2043 O O . ILE A 1 295 ? 29.768 5.622 -3.503 1.00 51.09 295 ILE A O 1
ATOM 2047 N N . VAL A 1 296 ? 30.683 6.621 -5.276 1.00 52.03 296 VAL A N 1
ATOM 2048 C CA . VAL A 1 296 ? 31.906 5.793 -5.238 1.00 52.03 296 VAL A CA 1
ATOM 2049 C C . VAL A 1 296 ? 32.841 6.200 -4.087 1.00 52.03 296 VAL A C 1
ATOM 2051 O O . VAL A 1 296 ? 33.501 5.344 -3.500 1.00 52.03 296 VAL A O 1
ATOM 2054 N N . LEU A 1 297 ? 32.850 7.474 -3.675 1.00 50.72 297 LEU A N 1
ATOM 2055 C CA . LEU A 1 297 ? 33.682 7.934 -2.551 1.00 50.72 297 LEU A CA 1
ATOM 2056 C C . LEU A 1 297 ? 33.159 7.483 -1.174 1.00 50.72 297 LEU A C 1
ATOM 2058 O O . LEU A 1 297 ? 33.959 7.277 -0.261 1.00 50.72 297 LEU A O 1
ATOM 2062 N N . ALA A 1 298 ? 31.851 7.250 -1.021 1.00 51.03 298 ALA A N 1
ATOM 2063 C CA . ALA A 1 298 ? 31.286 6.755 0.237 1.00 51.03 298 ALA A CA 1
ATOM 2064 C C . ALA A 1 298 ? 31.642 5.279 0.511 1.00 51.03 298 ALA A C 1
ATOM 2066 O O . ALA A 1 298 ? 31.884 4.907 1.659 1.00 51.03 298 ALA A O 1
ATOM 2067 N N . ALA A 1 299 ? 31.753 4.448 -0.532 1.00 51.47 299 ALA A N 1
ATOM 2068 C CA . ALA A 1 299 ? 32.112 3.036 -0.382 1.00 51.47 299 ALA A CA 1
ATOM 2069 C C . ALA A 1 299 ? 33.592 2.836 0.003 1.00 51.47 299 ALA A C 1
ATOM 2071 O O . ALA A 1 299 ? 33.907 1.977 0.826 1.00 51.47 299 ALA A O 1
ATOM 2072 N N . VAL A 1 300 ? 34.506 3.665 -0.518 1.00 55.97 300 VAL A N 1
ATOM 2073 C CA . VAL A 1 300 ? 35.945 3.561 -0.204 1.00 55.97 300 VAL A CA 1
ATOM 2074 C C . VAL A 1 300 ? 36.259 4.056 1.218 1.00 55.97 300 VAL A C 1
ATOM 2076 O O . VAL A 1 300 ? 37.118 3.487 1.894 1.00 55.97 300 VAL A O 1
ATOM 2079 N N . GLY A 1 301 ? 35.522 5.051 1.726 1.00 53.38 301 GLY A N 1
ATOM 2080 C CA . GLY A 1 301 ? 35.714 5.576 3.084 1.00 53.38 301 GLY A CA 1
ATOM 2081 C C . GLY A 1 301 ? 35.389 4.576 4.203 1.00 53.38 301 GLY A C 1
ATOM 2082 O O . GLY A 1 301 ? 36.030 4.599 5.254 1.00 53.38 301 GLY A O 1
ATOM 2083 N N . ILE A 1 302 ? 34.444 3.657 3.977 1.00 54.41 302 ILE A N 1
ATOM 2084 C CA . ILE A 1 302 ? 34.050 2.651 4.979 1.00 54.41 302 ILE A CA 1
ATOM 2085 C C . ILE A 1 302 ? 35.099 1.532 5.091 1.00 54.41 302 ILE A C 1
ATOM 2087 O O . ILE A 1 302 ? 35.321 1.010 6.184 1.00 54.41 302 ILE A O 1
ATOM 2091 N N . CYS A 1 303 ? 35.818 1.215 4.010 1.00 55.06 303 CYS A N 1
ATOM 2092 C CA . CYS A 1 303 ? 36.884 0.211 4.049 1.00 55.06 303 CYS A CA 1
ATOM 2093 C C . CYS A 1 303 ? 38.179 0.719 4.706 1.00 55.06 303 CYS A C 1
ATOM 2095 O O . CYS A 1 303 ? 38.904 -0.084 5.286 1.00 55.06 303 CYS A O 1
ATOM 2097 N N . TYR A 1 304 ? 38.461 2.027 4.687 1.00 55.97 304 TYR A N 1
ATOM 2098 C CA . TYR A 1 304 ? 39.709 2.564 5.251 1.00 55.97 304 TYR A CA 1
ATOM 2099 C C . TYR A 1 304 ? 39.679 2.818 6.765 1.00 55.97 304 TYR A C 1
ATOM 2101 O O . TYR A 1 304 ? 40.733 2.957 7.375 1.00 55.97 304 TYR A O 1
ATOM 2109 N N . LYS A 1 305 ? 38.500 2.852 7.403 1.00 52.62 305 LYS A N 1
ATOM 2110 C CA . LYS A 1 305 ? 38.384 3.079 8.859 1.00 52.62 305 LYS A CA 1
ATOM 2111 C C . LYS A 1 305 ? 38.456 1.787 9.691 1.00 52.62 305 LYS A C 1
ATOM 2113 O O . LYS A 1 305 ? 38.235 1.823 10.898 1.00 52.62 305 LYS A O 1
ATOM 2118 N N . ARG A 1 306 ? 38.725 0.638 9.062 1.00 45.59 306 ARG A N 1
ATOM 2119 C CA . ARG A 1 306 ? 38.732 -0.674 9.728 1.00 45.59 306 ARG A CA 1
ATOM 2120 C C . ARG A 1 306 ? 40.053 -1.442 9.578 1.00 45.59 306 ARG A C 1
ATOM 2122 O O . ARG A 1 306 ? 40.028 -2.668 9.587 1.00 45.59 306 ARG A O 1
ATOM 2129 N N . ASN A 1 307 ? 41.166 -0.716 9.480 1.00 45.47 307 ASN A N 1
ATOM 2130 C CA . ASN A 1 307 ? 42.522 -1.216 9.726 1.00 45.47 307 ASN A CA 1
ATOM 2131 C C . ASN A 1 307 ? 43.216 -0.326 10.755 1.00 45.47 307 ASN A C 1
ATOM 2133 O O . ASN A 1 307 ? 43.107 0.911 10.604 1.00 45.47 307 ASN A O 1
#

Mean predicted aligned error: 18.52 Å

Foldseek 3Di:
DDDDDDDDDPPPPPPPPPDDPDDPLCVLVPPPLDDPQLVPFALVVLCVVDPDPSSNLQCCFAPPVNLLSSLQRCLVGPPPCSQSRVVSNQVSSVVNVHGGNDASVRSCVSNVVLQPCLPLCVLVVADPLLRPFALVVLCVVVPNDSSPLQCSQQPPVSLLRSLLSCLCRHDPVRQLVVVVSNQCSSCSNRHHHGNDDSVSSPVSSPVNPPPPVPPPPPPDDDDDDDDDDDDDDDDDDDDDDDDDDDDDDDDDDDDDDDDDDDDDDDDDDDDDDDDDDPDDDDDDDPPDDDDPDPVVVVVVVVVVVPD

pLDDT: mean 70.72, std 22.83, range [33.97, 97.75]

Radius of gyration: 32.32 Å; Cα contacts (8 Å, |Δi|>4): 256; chains: 1; bounding box: 87×64×105 Å